Protein AF-A0A9E0L6M6-F1 (afdb_monomer_lite)

Secondary structure (DSSP, 8-state):
--HHHHHHHHHHHHTT---PPPPTT--------------------TT---HHHHHHSHHHHHHHHHHHHHHHTTSHHHHHHHHHHHHHHHHHH-TT-SSHHHHHHSTTSSHHHHHTTS-GGGSPPPPHHHHHHHHHHHHHHHTT-S--TTSS-SEEE-HHHHHHHHHTTSS-TTTGGGGG-SSEEE-

Structure (mmCIF, N/CA/C/O backbone):
data_AF-A0A9E0L6M6-F1
#
_entry.id   AF-A0A9E0L6M6-F1
#
loop_
_atom_site.group_PDB
_atom_site.id
_atom_site.type_symbol
_atom_site.label_atom_id
_atom_site.label_alt_id
_atom_site.label_comp_id
_atom_site.label_asym_id
_atom_site.label_entity_id
_atom_site.label_seq_id
_atom_site.pdbx_PDB_ins_code
_atom_site.Cartn_x
_atom_site.Cartn_y
_atom_site.Cartn_z
_atom_site.occupancy
_atom_site.B_iso_or_equiv
_atom_site.auth_seq_id
_atom_site.auth_comp_id
_atom_site.auth_asym_id
_atom_site.auth_atom_id
_atom_site.pdbx_PDB_model_num
ATOM 1 N N . MET A 1 1 ? -57.815 7.425 30.684 1.00 59.53 1 MET A N 1
ATOM 2 C CA . MET A 1 1 ? -56.649 7.026 29.868 1.00 59.53 1 MET A CA 1
ATOM 3 C C . MET A 1 1 ? -57.079 5.839 29.032 1.00 59.53 1 MET A C 1
ATOM 5 O O . MET A 1 1 ? -57.636 4.913 29.605 1.00 59.53 1 MET A O 1
ATOM 9 N N . ASP A 1 2 ? -56.913 5.905 27.713 1.00 68.62 2 ASP A N 1
ATOM 10 C CA . ASP A 1 2 ? -57.267 4.803 26.810 1.00 68.62 2 ASP A CA 1
ATOM 11 C C . ASP A 1 2 ? -56.280 3.631 26.998 1.00 68.62 2 ASP A C 1
ATOM 13 O O . ASP A 1 2 ? -55.090 3.852 27.245 1.00 68.62 2 ASP A O 1
ATOM 17 N N . ALA A 1 3 ? -56.761 2.390 26.908 1.00 61.25 3 ALA A N 1
ATOM 18 C CA . ALA A 1 3 ? -55.982 1.174 27.148 1.00 61.25 3 ALA A CA 1
ATOM 19 C C . ALA A 1 3 ? -54.761 1.073 26.215 1.00 61.25 3 ALA A C 1
ATOM 21 O O . ALA A 1 3 ? -53.697 0.602 26.624 1.00 61.25 3 ALA A O 1
ATOM 22 N N . ALA A 1 4 ? -54.882 1.599 24.992 1.00 66.81 4 ALA A N 1
ATOM 23 C CA . ALA A 1 4 ? -53.782 1.667 24.032 1.00 66.81 4 ALA A CA 1
ATOM 24 C C . ALA A 1 4 ? -52.649 2.611 24.487 1.00 66.81 4 ALA A C 1
ATOM 26 O O . ALA A 1 4 ? -51.470 2.298 24.310 1.00 66.81 4 ALA A O 1
ATOM 27 N N . ALA A 1 5 ? -52.985 3.734 25.131 1.00 68.56 5 ALA A N 1
ATOM 28 C CA . ALA A 1 5 ? -51.998 4.684 25.646 1.00 68.56 5 ALA A CA 1
ATOM 29 C C . ALA A 1 5 ? -51.230 4.114 26.853 1.00 68.56 5 ALA A C 1
ATOM 31 O O . ALA A 1 5 ? -50.026 4.334 26.989 1.00 68.56 5 ALA A O 1
ATOM 32 N N . LEU A 1 6 ? -51.909 3.327 27.694 1.00 67.94 6 LEU A N 1
ATOM 33 C CA . LEU A 1 6 ? -51.297 2.639 28.834 1.00 67.94 6 LEU A CA 1
ATOM 34 C C . LEU A 1 6 ? -50.305 1.551 28.380 1.00 67.94 6 LEU A C 1
ATOM 36 O O . LEU A 1 6 ? -49.201 1.451 28.916 1.00 67.94 6 LEU A O 1
ATOM 40 N N . ALA A 1 7 ? -50.672 0.771 27.355 1.00 68.25 7 ALA A N 1
ATOM 41 C CA . ALA A 1 7 ? -49.825 -0.287 26.802 1.00 68.25 7 ALA A CA 1
ATOM 42 C C . ALA A 1 7 ? -48.531 0.263 26.173 1.00 68.25 7 ALA A C 1
ATOM 44 O O . ALA A 1 7 ? -47.453 -0.300 26.379 1.00 68.25 7 ALA A O 1
ATOM 45 N N . GLY A 1 8 ? -48.621 1.394 25.461 1.00 70.38 8 GLY A N 1
ATOM 46 C CA . GLY A 1 8 ? -47.455 2.071 24.885 1.00 70.38 8 GLY A CA 1
ATOM 47 C C . GLY A 1 8 ? -46.462 2.560 25.945 1.00 70.38 8 GLY A C 1
ATOM 48 O O . GLY A 1 8 ? -45.254 2.372 25.794 1.00 70.38 8 GLY A O 1
ATOM 49 N N . LEU A 1 9 ? -46.963 3.117 27.053 1.00 70.38 9 LEU A N 1
ATOM 50 C CA . LEU A 1 9 ? -46.122 3.611 28.146 1.00 70.38 9 LEU A CA 1
ATOM 51 C C . LEU A 1 9 ? -45.411 2.465 28.890 1.00 70.38 9 LEU A C 1
ATOM 53 O O . LEU A 1 9 ? -44.208 2.553 29.141 1.00 70.38 9 LEU A O 1
ATOM 57 N N . CYS A 1 10 ? -46.112 1.357 29.170 1.00 70.25 10 CYS A N 1
ATOM 58 C CA . CYS A 1 10 ? -45.498 0.176 29.792 1.00 70.25 10 CYS A CA 1
ATOM 59 C C . CYS A 1 10 ? -44.387 -0.434 28.906 1.00 70.25 10 CYS A C 1
ATOM 61 O O . CYS A 1 10 ? -43.357 -0.865 29.424 1.00 70.25 10 CYS A O 1
ATOM 63 N N . ALA A 1 11 ? -44.548 -0.437 27.576 1.00 70.31 11 ALA A N 1
ATOM 64 C CA . ALA A 1 11 ? -43.542 -0.973 26.651 1.00 70.31 11 ALA A CA 1
ATOM 65 C C . ALA A 1 11 ? -42.265 -0.111 26.560 1.00 70.31 11 ALA A C 1
ATOM 67 O O . ALA A 1 11 ? -41.166 -0.652 26.427 1.00 70.31 11 ALA A O 1
ATOM 68 N N . LEU A 1 12 ? -42.393 1.218 26.652 1.00 69.19 12 LEU A N 1
ATOM 69 C CA . LEU A 1 12 ? -41.257 2.153 26.650 1.00 69.19 12 LEU A CA 1
ATOM 70 C C . LEU A 1 12 ? -40.415 2.041 27.929 1.00 69.19 12 LEU A C 1
ATOM 72 O O . LEU A 1 12 ? -39.184 2.005 27.858 1.00 69.19 12 LEU A O 1
ATOM 76 N N . LEU A 1 13 ? -41.077 1.907 29.081 1.00 66.56 13 LEU A N 1
ATOM 77 C CA . LEU A 1 13 ? -40.421 1.686 30.371 1.00 66.56 13 LEU A CA 1
ATOM 78 C C . LEU A 1 13 ? -39.705 0.330 30.427 1.00 66.56 13 LEU A C 1
ATOM 80 O O . LEU A 1 13 ? -38.557 0.270 30.859 1.00 66.56 13 LEU A O 1
ATOM 84 N N . ALA A 1 14 ? -40.323 -0.740 29.910 1.00 63.81 14 ALA A N 1
ATOM 85 C CA . ALA A 1 14 ? -39.702 -2.069 29.845 1.00 63.81 14 ALA A CA 1
ATOM 86 C C . ALA A 1 14 ? -38.424 -2.107 28.984 1.00 63.81 14 ALA A C 1
ATOM 88 O O . ALA A 1 14 ? -37.568 -2.967 29.180 1.00 63.81 14 ALA A O 1
ATOM 89 N N . ARG A 1 15 ? -38.279 -1.172 28.038 1.00 68.19 15 ARG A N 1
ATOM 90 C CA . ARG A 1 15 ? -37.090 -1.034 27.182 1.00 68.19 15 ARG A CA 1
ATOM 91 C C . ARG A 1 15 ? -36.060 -0.034 27.718 1.00 68.19 15 ARG A C 1
ATOM 93 O O . ARG A 1 15 ? -35.060 0.203 27.047 1.00 68.19 15 ARG A O 1
ATOM 100 N N . GLY A 1 16 ? -36.292 0.569 28.889 1.00 64.44 16 GLY A N 1
ATOM 101 C CA . GLY A 1 16 ? -35.397 1.579 29.469 1.00 64.44 16 GLY A CA 1
ATOM 102 C C . GLY A 1 16 ? -35.316 2.876 28.655 1.00 64.44 16 GLY A C 1
ATOM 103 O O . GLY A 1 16 ? -34.359 3.631 28.794 1.00 64.44 16 GLY A O 1
ATOM 104 N N . MET A 1 17 ? -36.301 3.137 27.787 1.00 60.69 17 MET A N 1
ATOM 105 C CA . MET A 1 17 ? -36.287 4.253 26.829 1.00 60.69 17 MET A CA 1
ATOM 106 C C . MET A 1 17 ? -36.898 5.546 27.400 1.00 60.69 17 MET A C 1
ATOM 108 O O . MET A 1 17 ? -37.036 6.530 26.676 1.00 60.69 17 MET A O 1
ATOM 112 N N . SER A 1 18 ? -37.270 5.572 28.686 1.00 61.66 18 SER A N 1
ATOM 113 C CA . SER A 1 18 ? -37.835 6.753 29.351 1.00 61.66 18 SER A CA 1
ATOM 114 C C . SER A 1 18 ? -37.496 6.800 30.843 1.00 61.66 18 SER A C 1
ATOM 116 O O . SER A 1 18 ? -37.626 5.791 31.530 1.00 61.66 18 SER A O 1
ATOM 118 N N . ALA A 1 19 ? -37.149 7.985 31.354 1.00 57.97 19 ALA A N 1
ATOM 119 C CA . ALA A 1 19 ? -36.816 8.235 32.764 1.00 57.97 19 ALA A CA 1
ATOM 120 C C . ALA A 1 19 ? -37.972 8.858 33.581 1.00 57.97 19 ALA A C 1
ATOM 122 O O . ALA A 1 19 ? -37.750 9.383 34.670 1.00 57.97 19 ALA A O 1
ATOM 123 N N . GLN A 1 20 ? -39.201 8.861 33.054 1.00 59.53 20 GLN A N 1
ATOM 124 C CA . GLN A 1 20 ? -40.340 9.471 33.744 1.00 59.53 20 GLN A CA 1
ATOM 125 C C . GLN A 1 20 ? -40.987 8.493 34.742 1.00 59.53 20 GLN A C 1
ATOM 127 O O . GLN A 1 20 ? -41.173 7.322 34.406 1.00 59.53 20 GLN A O 1
ATOM 132 N N . PRO A 1 21 ? -41.356 8.957 35.951 1.00 62.00 21 PRO A N 1
ATOM 133 C CA . PRO A 1 21 ? -42.057 8.137 36.931 1.00 62.00 21 PRO A CA 1
ATOM 134 C C . PRO A 1 21 ? -43.466 7.772 36.445 1.00 62.00 21 PRO A C 1
ATOM 136 O O . PRO A 1 21 ? -44.155 8.5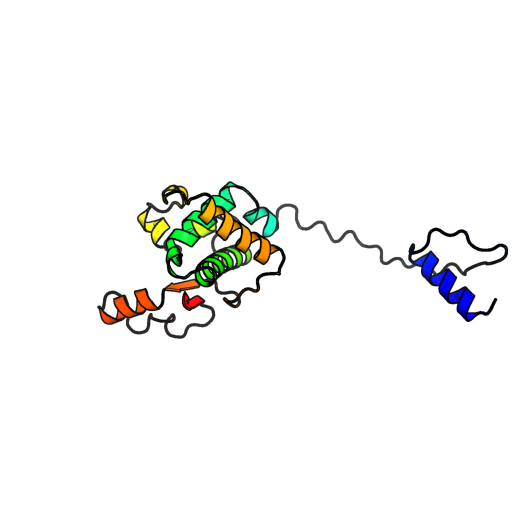76 35.815 1.00 62.00 21 PRO A O 1
ATOM 139 N N . LEU A 1 22 ? -43.893 6.545 36.751 1.00 63.31 22 LEU A N 1
ATOM 140 C CA . LEU A 1 22 ? -45.229 6.049 36.424 1.00 63.31 22 LEU A CA 1
ATOM 141 C C . LEU A 1 22 ? -46.321 6.874 37.139 1.00 63.31 22 LEU A C 1
ATOM 143 O O . LEU A 1 22 ? -46.150 7.211 38.314 1.00 63.31 22 LEU A O 1
ATOM 147 N N . PRO A 1 23 ? -47.459 7.172 36.4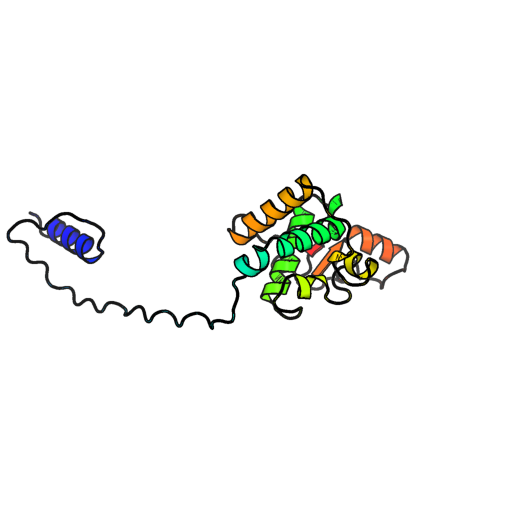79 1.00 70.50 23 PRO A N 1
ATOM 148 C CA . PRO A 1 23 ? -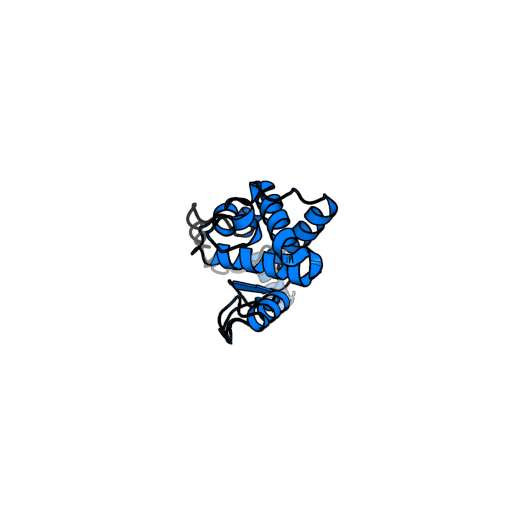48.601 7.805 37.134 1.00 70.50 23 PRO A CA 1
ATOM 149 C C . PRO A 1 23 ? -49.157 6.939 38.277 1.00 70.50 23 PRO A C 1
ATOM 151 O O . PRO A 1 23 ? -49.097 5.709 38.235 1.00 70.50 23 PRO A O 1
ATOM 154 N N . ALA A 1 24 ? -49.742 7.579 39.292 1.00 67.25 24 ALA A N 1
ATOM 155 C CA . ALA A 1 24 ? -50.333 6.883 40.433 1.00 67.25 24 ALA A CA 1
ATOM 156 C C . ALA A 1 24 ? -51.462 5.926 39.995 1.00 67.25 24 ALA A C 1
ATOM 158 O O . ALA A 1 24 ? -52.351 6.308 39.236 1.00 67.25 24 ALA A O 1
ATOM 159 N N . GLY A 1 25 ? -51.428 4.684 40.490 1.00 64.00 25 GLY A N 1
ATOM 160 C CA . GLY A 1 25 ? -52.452 3.663 40.228 1.00 64.00 25 GLY A CA 1
ATOM 161 C C . GLY A 1 25 ? -52.234 2.806 38.975 1.00 64.00 25 GLY A C 1
ATOM 162 O O . GLY A 1 25 ? -53.075 1.962 38.673 1.00 64.00 25 GLY A O 1
ATOM 163 N N . VAL A 1 26 ? -51.120 2.979 38.253 1.00 66.94 26 VAL A N 1
ATOM 164 C CA . VAL A 1 26 ? -50.800 2.175 37.063 1.00 66.94 26 VAL A CA 1
ATOM 165 C C . VAL A 1 26 ? -49.931 0.979 37.459 1.00 66.94 26 VAL A C 1
ATOM 167 O O . VAL A 1 26 ? -48.767 1.142 37.815 1.00 66.94 26 VAL A O 1
ATOM 170 N N . ASN A 1 27 ? -50.492 -0.231 37.389 1.00 69.69 27 ASN A N 1
ATOM 171 C CA . ASN A 1 27 ? -49.763 -1.477 37.626 1.00 69.69 27 ASN A CA 1
ATOM 172 C C . ASN A 1 27 ? -49.509 -2.173 36.280 1.00 69.69 27 ASN A C 1
ATOM 174 O O . ASN A 1 27 ? -50.405 -2.815 35.732 1.00 69.69 27 ASN A O 1
ATOM 178 N N . CYS A 1 28 ? -48.313 -2.008 35.709 1.00 66.88 28 CYS A N 1
ATOM 179 C CA . CYS A 1 28 ? -47.932 -2.759 34.512 1.00 66.88 28 CYS A CA 1
ATOM 180 C C . CYS A 1 28 ? -47.684 -4.224 34.921 1.00 66.88 28 CYS A C 1
ATOM 182 O O . CYS A 1 28 ? -46.951 -4.454 35.887 1.00 66.88 28 CYS A O 1
ATOM 184 N N . PRO A 1 29 ? -48.248 -5.226 34.220 1.00 66.50 29 PRO A N 1
ATOM 185 C CA . PRO A 1 29 ? -47.893 -6.614 34.476 1.00 66.50 29 PRO A CA 1
ATOM 186 C C . PRO A 1 29 ? -46.389 -6.766 34.260 1.00 66.50 29 PRO A C 1
ATOM 188 O O . PRO A 1 29 ? -45.852 -6.247 33.278 1.00 66.50 29 PRO A O 1
ATOM 191 N N . ALA A 1 30 ? -45.708 -7.456 35.177 1.00 56.19 30 ALA A N 1
ATOM 192 C CA . ALA A 1 30 ? -44.329 -7.855 34.962 1.00 56.19 30 ALA A CA 1
ATOM 193 C C . ALA A 1 30 ? -44.327 -8.735 33.710 1.00 56.19 30 ALA A C 1
ATOM 195 O O . ALA A 1 30 ? -44.683 -9.912 33.770 1.00 56.19 30 ALA A O 1
ATOM 196 N N . ALA A 1 31 ? -43.999 -8.150 32.555 1.00 49.66 31 ALA A N 1
ATOM 197 C CA . ALA A 1 31 ? -43.614 -8.936 31.405 1.00 49.66 31 ALA A CA 1
ATOM 198 C C . ALA A 1 31 ? -42.517 -9.842 31.943 1.00 49.66 31 ALA A C 1
ATOM 200 O O . ALA A 1 31 ? -41.524 -9.340 32.476 1.00 49.66 31 ALA A O 1
ATOM 201 N N . MET A 1 32 ? -42.754 -11.155 31.914 1.00 41.88 32 MET A N 1
ATOM 202 C CA . MET A 1 32 ? -41.717 -12.131 32.180 1.00 41.88 32 MET A CA 1
ATOM 203 C C . MET A 1 32 ? -40.640 -11.848 31.148 1.00 41.88 32 MET A C 1
ATOM 205 O O . MET A 1 32 ? -40.684 -12.311 30.012 1.00 41.88 32 MET A O 1
ATOM 209 N N . ALA A 1 33 ? -39.701 -11.001 31.544 1.00 45.47 33 ALA A N 1
ATOM 210 C CA . ALA A 1 33 ? -38.431 -10.862 30.914 1.00 45.47 33 ALA A CA 1
ATOM 211 C C . ALA A 1 33 ? -37.745 -12.199 31.188 1.00 45.47 33 ALA A C 1
ATOM 213 O O . ALA A 1 33 ? -36.907 -12.329 32.075 1.00 45.47 33 ALA A O 1
ATOM 214 N N . THR A 1 34 ? -38.043 -13.201 30.361 1.00 41.47 34 THR A N 1
ATOM 215 C CA . THR A 1 34 ? -36.937 -13.893 29.715 1.00 41.47 34 THR A CA 1
ATOM 216 C C . THR A 1 34 ? -36.178 -12.814 28.965 1.00 41.47 34 THR A C 1
ATOM 218 O O . THR A 1 34 ? -36.347 -12.610 27.763 1.00 41.47 34 THR A O 1
ATOM 221 N N . SER A 1 35 ? -35.371 -12.064 29.718 1.00 50.25 35 SER A N 1
ATOM 222 C CA . SER A 1 35 ? -34.168 -11.477 29.188 1.00 50.25 35 SER A CA 1
ATOM 223 C C . SER A 1 35 ? -33.554 -12.603 28.368 1.00 50.25 35 SER A C 1
ATOM 225 O O . SER A 1 35 ? -33.366 -13.694 28.922 1.00 50.25 35 SER A O 1
ATOM 227 N N . PRO A 1 36 ? -33.241 -12.419 27.077 1.00 46.19 36 PRO A N 1
ATOM 228 C CA . PRO A 1 36 ? -32.112 -13.168 26.588 1.00 46.19 36 PRO A CA 1
ATOM 229 C C . PRO A 1 36 ? -31.024 -12.809 27.592 1.00 46.19 36 PRO A C 1
ATOM 231 O O . PRO A 1 36 ? -30.638 -11.644 27.718 1.00 46.19 36 PRO A O 1
ATOM 234 N N . SER A 1 37 ? -30.617 -13.779 28.414 1.00 50.56 37 SER A N 1
ATOM 235 C CA . SER A 1 37 ? -29.285 -13.725 28.964 1.00 50.56 37 SER A CA 1
ATOM 236 C C . SER A 1 37 ? -28.454 -13.471 27.727 1.00 50.56 37 SER A C 1
ATOM 238 O O . SER A 1 37 ? -28.357 -14.332 26.847 1.00 50.56 37 SER A O 1
ATOM 240 N N . ILE A 1 38 ? -27.958 -12.246 27.599 1.00 50.28 38 ILE A N 1
ATOM 241 C CA . ILE A 1 38 ? -26.797 -11.993 26.789 1.00 50.28 38 ILE A CA 1
ATOM 242 C C . ILE A 1 38 ? -25.785 -12.852 27.534 1.00 50.28 38 ILE A C 1
ATOM 244 O O . ILE A 1 38 ? -25.174 -12.409 28.503 1.00 50.28 38 ILE A O 1
ATOM 248 N N . SER A 1 39 ? -25.718 -14.147 27.187 1.00 49.62 39 SER A N 1
ATOM 249 C CA . SER A 1 39 ? -24.491 -14.896 27.319 1.00 49.62 39 SER A CA 1
ATOM 250 C C . SER A 1 39 ? -23.511 -13.910 26.756 1.00 49.62 39 SER A C 1
ATOM 252 O O . SER A 1 39 ? -23.645 -13.549 25.583 1.00 49.62 39 SER A O 1
ATOM 254 N N . ALA A 1 40 ? -22.678 -13.348 27.637 1.00 49.28 40 ALA A N 1
ATOM 255 C CA . ALA A 1 40 ? -21.523 -12.591 27.232 1.00 49.28 40 ALA A CA 1
ATOM 256 C C . ALA A 1 40 ? -20.983 -13.405 26.073 1.00 49.28 40 ALA A C 1
ATOM 258 O O . ALA A 1 40 ? -20.627 -14.571 26.280 1.00 49.28 40 ALA A O 1
ATOM 259 N N . ALA A 1 41 ? -21.149 -12.876 24.851 1.00 49.00 41 ALA A N 1
ATOM 260 C CA . ALA A 1 41 ? -20.677 -13.550 23.665 1.00 49.00 41 ALA A CA 1
ATOM 261 C C . ALA A 1 41 ? -19.260 -13.911 24.050 1.00 49.00 41 ALA A C 1
ATOM 263 O O . ALA A 1 41 ? -18.544 -13.010 24.506 1.00 49.00 41 ALA A O 1
ATOM 264 N N . ALA A 1 42 ? -18.973 -15.220 24.073 1.00 48.78 42 ALA A N 1
ATOM 265 C CA . ALA A 1 42 ? -17.718 -15.743 24.574 1.00 48.78 42 ALA A CA 1
ATOM 266 C C . ALA A 1 42 ? -16.653 -14.774 24.092 1.00 48.78 42 ALA A C 1
ATOM 268 O O . ALA A 1 42 ? -16.613 -14.508 22.884 1.00 48.78 42 ALA A O 1
ATOM 269 N N . ALA A 1 43 ? -15.956 -14.126 25.039 1.00 48.56 43 ALA A N 1
ATOM 270 C CA . ALA A 1 43 ? -14.973 -13.112 24.700 1.00 48.56 43 ALA A CA 1
ATOM 271 C C . ALA A 1 43 ? -14.188 -13.672 23.511 1.00 48.56 43 ALA A C 1
ATOM 273 O O . ALA A 1 43 ? -13.802 -14.850 23.585 1.00 48.56 43 ALA A O 1
ATOM 274 N N . PRO A 1 44 ? -14.066 -12.929 22.389 1.00 48.84 44 PRO A N 1
ATOM 275 C CA . PRO A 1 44 ? -13.340 -13.446 21.241 1.00 48.84 44 PRO A CA 1
ATOM 276 C C . PRO A 1 44 ? -12.018 -13.971 21.791 1.00 48.84 44 PRO A C 1
ATOM 278 O O . PRO A 1 44 ? -11.467 -13.314 22.683 1.00 48.84 44 PRO A O 1
ATOM 281 N N . PRO A 1 45 ? -11.563 -15.167 21.372 1.00 42.81 45 PRO A N 1
ATOM 282 C CA . PRO A 1 45 ? -10.368 -15.768 21.942 1.00 42.81 45 PRO A CA 1
ATOM 283 C C . PRO A 1 45 ? -9.310 -14.678 22.049 1.00 42.81 45 PRO A C 1
ATOM 285 O O . PRO A 1 45 ? -9.061 -13.980 21.059 1.00 42.81 45 PRO A O 1
ATOM 288 N N . SER A 1 46 ? -8.758 -14.487 23.249 1.00 47.41 46 SER A N 1
ATOM 289 C CA . SER A 1 46 ? -7.867 -13.378 23.623 1.00 47.41 46 SER A CA 1
ATOM 290 C C . SER A 1 46 ? -6.539 -13.336 22.838 1.00 47.41 46 SER A C 1
ATOM 292 O O . SER A 1 46 ? -5.562 -12.764 23.302 1.00 47.41 46 SER A O 1
ATOM 294 N N . GLY A 1 47 ? -6.488 -13.936 21.645 1.00 53.12 47 GLY A N 1
ATOM 295 C CA . GLY A 1 47 ? -5.407 -13.877 20.669 1.00 53.12 47 GLY A CA 1
ATOM 296 C C . GLY A 1 47 ? -5.816 -13.421 19.257 1.00 53.12 47 GLY A C 1
ATOM 297 O O . GLY A 1 47 ? -4.970 -13.455 18.369 1.00 53.12 47 GLY A O 1
ATOM 298 N N . SER A 1 48 ? -7.061 -12.987 19.003 1.00 60.00 48 SER A N 1
ATOM 299 C CA . SER A 1 48 ? -7.482 -12.448 17.692 1.00 60.00 48 SER A CA 1
ATOM 300 C C . SER A 1 48 ? -7.507 -10.911 17.691 1.00 60.00 48 SER A C 1
ATOM 302 O O . SER A 1 48 ? -8.547 -10.290 17.919 1.00 60.00 48 SER A O 1
ATOM 304 N N . THR A 1 49 ? -6.370 -10.274 17.403 1.00 79.69 49 THR A N 1
ATOM 305 C CA . THR A 1 49 ? -6.292 -8.816 17.197 1.00 79.69 49 THR A CA 1
ATOM 306 C C . THR A 1 49 ? -7.162 -8.393 16.007 1.00 79.69 49 THR A C 1
ATOM 308 O O . THR A 1 49 ? -6.984 -8.891 14.891 1.00 79.69 49 THR A O 1
ATOM 311 N N . SER A 1 50 ? -8.089 -7.451 16.219 1.00 90.25 50 SER A N 1
ATOM 312 C CA . SER A 1 50 ? -8.962 -6.943 15.151 1.00 90.25 50 SER A CA 1
ATOM 313 C C . SER A 1 50 ? -8.146 -6.376 13.981 1.00 90.25 50 SER A C 1
ATOM 315 O O . SER A 1 50 ? -7.026 -5.895 14.161 1.00 90.25 50 SER A O 1
ATOM 317 N N . LEU A 1 51 ? -8.690 -6.413 12.758 1.00 90.94 51 LEU A N 1
ATOM 318 C CA . LEU A 1 51 ? -8.018 -5.833 11.586 1.00 90.94 51 LEU A CA 1
ATOM 319 C C . LEU A 1 51 ? -7.664 -4.355 11.818 1.00 90.94 51 LEU A C 1
ATOM 321 O O . LEU A 1 51 ? -6.544 -3.941 11.538 1.00 90.94 51 LEU A O 1
ATOM 325 N N . ALA A 1 52 ? -8.582 -3.593 12.420 1.00 93.00 52 ALA A N 1
ATOM 326 C CA . ALA A 1 52 ? -8.349 -2.203 12.795 1.00 93.00 52 ALA A CA 1
ATOM 327 C C . ALA A 1 52 ? -7.144 -2.045 13.736 1.00 93.00 52 ALA A C 1
ATOM 329 O O . ALA A 1 52 ? -6.298 -1.185 13.510 1.00 93.00 52 ALA A O 1
ATOM 330 N N . ALA A 1 53 ? -7.016 -2.905 14.750 1.00 93.31 53 ALA A N 1
ATOM 331 C CA . ALA A 1 53 ? -5.879 -2.868 15.666 1.00 93.31 53 ALA A CA 1
ATOM 332 C C . ALA A 1 53 ? -4.557 -3.248 14.972 1.00 93.31 53 ALA A C 1
ATOM 334 O O . ALA A 1 53 ? -3.534 -2.616 15.224 1.00 93.31 53 ALA A O 1
ATOM 335 N N . ARG A 1 54 ? -4.576 -4.207 14.035 1.00 95.00 54 ARG A N 1
ATOM 336 C CA . ARG A 1 54 ? -3.393 -4.589 13.236 1.00 95.00 54 ARG A CA 1
ATOM 337 C C . ARG A 1 54 ? -2.900 -3.481 12.301 1.00 95.00 54 ARG A C 1
ATOM 339 O O . ARG A 1 54 ? -1.712 -3.428 12.003 1.00 95.00 54 ARG A O 1
ATOM 346 N N . LEU A 1 55 ? -3.801 -2.612 11.845 1.00 95.38 55 LEU A N 1
ATOM 347 C CA . LEU A 1 55 ? -3.507 -1.500 10.933 1.00 95.38 55 LEU A CA 1
ATOM 348 C C . LEU A 1 55 ? -3.308 -0.160 11.656 1.00 95.38 55 LEU A C 1
ATOM 350 O O . LEU A 1 55 ? -2.792 0.788 11.071 1.00 95.38 55 LEU A O 1
ATOM 354 N N . GLY A 1 56 ? -3.756 -0.053 12.909 1.00 91.62 56 GLY A N 1
ATOM 355 C CA . GLY A 1 56 ? -3.833 1.214 13.632 1.00 91.62 56 GLY A CA 1
ATOM 356 C C . GLY A 1 56 ? -2.484 1.757 14.098 1.00 91.62 56 GLY A C 1
ATOM 357 O O . GLY A 1 56 ? -2.339 2.975 14.210 1.00 91.62 56 GLY A O 1
ATOM 358 N N . GLY A 1 57 ? -1.509 0.876 14.344 1.00 94.44 57 GLY A N 1
ATOM 359 C CA . GLY A 1 57 ? -0.199 1.241 14.884 1.00 94.44 57 GLY A CA 1
ATOM 360 C C . GLY A 1 57 ? 0.643 2.106 13.931 1.00 94.44 57 GLY A C 1
ATOM 361 O O . GLY A 1 57 ? 0.558 1.941 12.712 1.00 94.44 57 GLY A O 1
ATOM 362 N N . PRO A 1 58 ? 1.494 3.008 14.459 1.00 95.44 58 PRO A N 1
ATOM 363 C CA . PRO A 1 58 ? 2.299 3.917 13.639 1.00 95.44 58 PRO A CA 1
ATOM 364 C C . PRO A 1 58 ? 3.256 3.178 12.694 1.00 95.44 58 PRO A C 1
ATOM 366 O O . PRO A 1 58 ? 3.407 3.578 11.544 1.00 95.44 58 PRO A O 1
ATOM 369 N N . GLU A 1 59 ? 3.844 2.067 13.141 1.00 96.75 59 GLU A N 1
ATOM 370 C CA . GLU A 1 59 ? 4.728 1.239 12.316 1.00 96.75 59 GLU A CA 1
ATOM 371 C C . GLU A 1 59 ? 3.978 0.549 11.170 1.00 96.75 59 GLU A C 1
ATOM 373 O O . GLU A 1 59 ? 4.429 0.581 10.030 1.00 96.75 59 GLU A O 1
ATOM 378 N N . ALA A 1 60 ? 2.794 -0.010 11.444 1.00 97.75 60 ALA A N 1
ATOM 379 C CA . ALA A 1 60 ? 1.939 -0.596 10.415 1.00 97.75 60 ALA A CA 1
ATOM 380 C C . ALA A 1 60 ? 1.568 0.439 9.344 1.00 97.75 60 ALA A C 1
ATOM 382 O O . ALA A 1 60 ? 1.630 0.150 8.149 1.00 97.75 60 ALA A O 1
ATOM 383 N N . ARG A 1 61 ? 1.231 1.662 9.768 1.00 97.94 61 ARG A N 1
ATOM 384 C CA . ARG A 1 61 ? 0.898 2.769 8.865 1.00 97.94 61 ARG A CA 1
ATOM 385 C C . ARG A 1 61 ? 2.085 3.208 8.013 1.00 97.94 61 ARG A C 1
ATOM 387 O O . ARG A 1 61 ? 1.906 3.413 6.815 1.00 97.94 61 ARG A O 1
ATOM 394 N N . ASP A 1 62 ? 3.279 3.323 8.594 1.00 98.50 62 ASP A N 1
ATOM 395 C CA . ASP A 1 62 ? 4.500 3.638 7.838 1.00 98.50 62 ASP A CA 1
ATOM 396 C C . ASP A 1 62 ? 4.812 2.539 6.814 1.00 98.50 62 ASP A C 1
ATOM 398 O O . ASP A 1 62 ? 4.998 2.820 5.629 1.00 98.50 62 ASP A O 1
ATOM 402 N N . ALA A 1 63 ? 4.767 1.277 7.241 1.00 98.38 63 ALA A N 1
ATOM 403 C CA . ALA A 1 63 ? 5.043 0.135 6.381 1.00 98.38 63 ALA A CA 1
ATOM 404 C C . ALA A 1 63 ? 4.082 0.064 5.182 1.00 98.38 63 ALA A C 1
ATOM 406 O O . ALA A 1 63 ? 4.523 -0.056 4.035 1.00 98.38 63 ALA A O 1
ATOM 407 N N . ILE A 1 64 ? 2.773 0.207 5.426 1.00 98.50 64 ILE A N 1
ATOM 408 C CA . ILE A 1 64 ? 1.756 0.217 4.363 1.00 98.50 64 ILE A CA 1
ATOM 409 C C . ILE A 1 64 ? 1.960 1.414 3.435 1.00 98.50 64 ILE A C 1
ATOM 411 O O . ILE A 1 64 ? 1.866 1.250 2.222 1.00 98.50 64 ILE A O 1
ATOM 415 N N . ALA A 1 65 ? 2.269 2.600 3.966 1.00 98.56 65 ALA A N 1
ATOM 416 C CA . ALA A 1 65 ? 2.476 3.784 3.140 1.00 98.56 65 ALA A CA 1
ATOM 417 C C . ALA A 1 65 ? 3.685 3.635 2.208 1.00 98.56 65 ALA A C 1
ATOM 419 O O . ALA A 1 65 ? 3.561 3.902 1.011 1.00 98.56 65 ALA A O 1
ATOM 420 N N . ARG A 1 66 ? 4.824 3.151 2.716 1.00 98.56 66 ARG A N 1
ATOM 421 C CA . ARG A 1 66 ? 6.021 2.919 1.891 1.00 98.56 66 ARG A CA 1
ATOM 422 C C . ARG A 1 66 ? 5.763 1.905 0.786 1.00 98.56 66 ARG A C 1
ATOM 424 O O . ARG A 1 66 ? 6.108 2.166 -0.364 1.00 98.56 66 ARG A O 1
ATOM 431 N N . VAL A 1 67 ? 5.121 0.783 1.110 1.00 98.00 67 VAL A N 1
ATOM 432 C CA . VAL A 1 67 ? 4.817 -0.252 0.113 1.00 98.00 67 VAL A CA 1
ATOM 433 C C . VAL A 1 67 ? 3.778 0.234 -0.898 1.00 98.00 67 VAL A C 1
ATOM 435 O O . VAL A 1 67 ? 4.000 0.092 -2.095 1.00 98.00 67 VAL A O 1
ATOM 438 N N . ALA A 1 68 ? 2.687 0.867 -0.459 1.00 96.75 68 ALA A N 1
ATOM 439 C CA . ALA A 1 68 ? 1.648 1.364 -1.362 1.00 96.75 68 ALA A CA 1
ATOM 440 C C . ALA A 1 68 ? 2.199 2.381 -2.372 1.00 96.75 68 ALA A C 1
ATOM 442 O O . ALA A 1 68 ? 1.899 2.286 -3.561 1.00 96.75 68 ALA A O 1
ATOM 443 N N . PHE A 1 69 ? 3.052 3.314 -1.934 1.00 96.69 69 PHE A N 1
ATOM 444 C CA . PHE A 1 69 ? 3.696 4.251 -2.856 1.00 96.69 69 PHE A CA 1
ATOM 445 C C . PHE A 1 69 ? 4.713 3.571 -3.769 1.00 96.69 69 PHE A C 1
ATOM 447 O O . PHE A 1 69 ? 4.741 3.876 -4.959 1.00 96.69 69 PHE A O 1
ATOM 454 N N . ALA A 1 70 ? 5.512 2.635 -3.259 1.00 94.50 70 ALA A N 1
ATOM 455 C CA . ALA A 1 70 ? 6.461 1.911 -4.097 1.00 94.50 70 ALA A CA 1
ATOM 456 C C . ALA A 1 70 ? 5.764 1.086 -5.200 1.00 94.50 70 ALA A C 1
ATOM 458 O O . ALA A 1 70 ? 6.300 0.970 -6.299 1.00 94.50 70 ALA A O 1
ATOM 459 N N . GLU A 1 71 ? 4.568 0.555 -4.930 1.00 92.25 71 GLU A N 1
ATOM 460 C CA . GLU A 1 71 ? 3.786 -0.244 -5.884 1.00 92.25 71 GLU A CA 1
ATOM 461 C C . GLU A 1 71 ? 2.939 0.609 -6.845 1.00 92.25 71 GLU A C 1
ATOM 463 O O . GLU A 1 71 ? 2.807 0.282 -8.026 1.00 92.25 71 GLU A O 1
ATOM 468 N N . ALA A 1 72 ? 2.347 1.704 -6.356 1.00 92.12 72 ALA A N 1
ATOM 469 C CA . ALA A 1 72 ? 1.245 2.369 -7.053 1.00 92.12 72 ALA A CA 1
ATOM 470 C C . ALA A 1 72 ? 1.315 3.908 -7.080 1.00 92.12 72 ALA A C 1
ATOM 472 O O . ALA A 1 72 ? 0.310 4.545 -7.396 1.00 92.12 72 ALA A O 1
ATOM 473 N N . ALA A 1 73 ? 2.475 4.533 -6.824 1.00 89.12 73 ALA A N 1
ATOM 474 C CA . ALA A 1 73 ? 2.614 6.002 -6.810 1.00 89.12 73 ALA A CA 1
ATOM 475 C C . ALA A 1 73 ? 2.023 6.715 -8.045 1.00 89.12 73 ALA A C 1
ATOM 477 O O . ALA A 1 73 ? 1.456 7.798 -7.915 1.00 89.12 73 ALA A O 1
ATOM 478 N N . ASN A 1 74 ? 2.126 6.106 -9.231 1.00 87.38 74 ASN A N 1
ATOM 479 C CA . ASN A 1 74 ? 1.676 6.696 -10.497 1.00 87.38 74 ASN A CA 1
ATOM 480 C C . ASN A 1 74 ? 0.255 6.276 -10.919 1.00 87.38 74 ASN A C 1
ATOM 482 O O . ASN A 1 74 ? -0.163 6.606 -12.025 1.00 87.38 74 ASN A O 1
ATOM 486 N N . GLN A 1 75 ? -0.477 5.545 -10.070 1.00 84.69 75 GLN A N 1
ATOM 487 C CA . GLN A 1 75 ? -1.828 5.042 -10.373 1.00 84.69 75 GLN A CA 1
ATOM 488 C C . GLN A 1 75 ? -2.943 5.850 -9.689 1.00 84.69 75 GLN A C 1
ATOM 490 O O . GLN A 1 75 ? -4.123 5.536 -9.827 1.00 84.69 75 GLN A O 1
ATOM 495 N N . GLY A 1 76 ? -2.584 6.904 -8.949 1.00 89.75 76 GLY A N 1
ATOM 496 C CA . GLY A 1 76 ? -3.535 7.709 -8.186 1.00 89.75 76 GLY A CA 1
ATOM 497 C C . GLY A 1 76 ? -4.132 6.964 -6.987 1.00 89.75 76 GLY A C 1
ATOM 498 O O . GLY A 1 76 ? -3.648 5.912 -6.566 1.00 89.75 76 GLY A O 1
ATOM 499 N N . ASP A 1 77 ? -5.191 7.531 -6.411 1.00 92.00 77 ASP A N 1
ATOM 500 C CA . ASP A 1 77 ? -5.750 7.044 -5.143 1.00 92.00 77 ASP A CA 1
ATOM 501 C C . ASP A 1 77 ? -6.426 5.674 -5.276 1.00 92.00 77 ASP A C 1
ATOM 503 O O . ASP A 1 77 ? -6.419 4.901 -4.321 1.00 92.00 77 ASP A O 1
ATOM 507 N N . SER A 1 78 ? -6.940 5.331 -6.463 1.00 89.44 78 SER A N 1
ATOM 508 C CA . SER A 1 78 ? -7.506 4.007 -6.748 1.00 89.44 78 SER A CA 1
ATOM 509 C C . SER A 1 78 ? -6.448 2.903 -6.702 1.00 89.44 78 SER A C 1
ATOM 511 O O . SER A 1 78 ? -6.689 1.861 -6.096 1.00 89.44 78 SER A O 1
ATOM 513 N N . GLY A 1 79 ? -5.264 3.129 -7.281 1.00 90.06 79 GLY A N 1
ATOM 514 C CA . GLY A 1 79 ? -4.164 2.163 -7.222 1.00 90.06 79 GLY A CA 1
ATOM 515 C C . GLY A 1 79 ? -3.599 2.011 -5.810 1.00 90.06 79 GLY A C 1
ATOM 516 O O . GLY A 1 79 ? -3.382 0.890 -5.351 1.00 90.06 79 GLY A O 1
ATOM 517 N N . LEU A 1 80 ? -3.446 3.121 -5.078 1.00 94.56 80 LEU A N 1
ATOM 518 C CA . LEU A 1 80 ? -3.067 3.079 -3.660 1.00 94.56 80 LEU A CA 1
ATOM 519 C C . LEU A 1 80 ? -4.096 2.294 -2.832 1.00 94.56 80 LEU A C 1
ATOM 521 O O . LEU A 1 80 ? -3.716 1.429 -2.042 1.00 94.56 80 LEU A O 1
ATOM 525 N N . ALA A 1 81 ? -5.391 2.548 -3.041 1.00 94.50 81 ALA A N 1
ATOM 526 C CA . ALA A 1 81 ? -6.465 1.828 -2.367 1.00 94.50 81 ALA A CA 1
ATOM 527 C C . ALA A 1 81 ? -6.447 0.330 -2.688 1.00 94.50 81 ALA A C 1
ATOM 529 O O . ALA A 1 81 ? -6.566 -0.481 -1.774 1.00 94.50 81 ALA A O 1
ATOM 530 N N . ALA A 1 82 ? -6.229 -0.055 -3.946 1.00 92.56 82 ALA A N 1
ATOM 531 C CA . ALA A 1 82 ? -6.150 -1.461 -4.337 1.00 92.56 82 ALA A CA 1
ATOM 532 C C . ALA A 1 82 ? -5.000 -2.211 -3.638 1.00 92.56 82 ALA A C 1
ATOM 534 O O . ALA A 1 82 ? -5.183 -3.347 -3.184 1.00 92.56 82 ALA A O 1
ATOM 535 N N . VAL A 1 83 ? -3.832 -1.575 -3.483 1.00 94.62 83 VAL A N 1
ATOM 536 C CA . VAL A 1 83 ? -2.714 -2.157 -2.719 1.00 94.62 83 VAL A CA 1
ATOM 537 C C . VAL A 1 83 ? -3.074 -2.276 -1.234 1.00 94.62 83 VAL A C 1
ATOM 539 O O . VAL A 1 83 ? -2.856 -3.334 -0.638 1.00 94.62 83 VAL A O 1
ATOM 542 N N . VAL A 1 84 ? -3.683 -1.239 -0.644 1.00 96.94 84 VAL A N 1
ATOM 543 C CA . VAL A 1 84 ? -4.151 -1.264 0.755 1.00 96.94 84 VAL A CA 1
ATOM 544 C C . VAL A 1 84 ? -5.161 -2.394 0.982 1.00 96.94 84 VAL A C 1
ATOM 546 O O . VAL A 1 84 ? -4.967 -3.194 1.899 1.00 96.94 84 VAL A O 1
ATOM 549 N N . TYR A 1 85 ? -6.180 -2.536 0.129 1.00 96.06 85 TYR A N 1
ATOM 550 C CA . TYR A 1 85 ? -7.140 -3.640 0.226 1.00 96.06 85 TYR A CA 1
ATOM 551 C C . TYR A 1 85 ? -6.479 -4.996 0.051 1.00 96.06 85 TYR A C 1
ATOM 553 O O . TYR A 1 85 ? -6.771 -5.905 0.820 1.00 96.06 85 TYR A O 1
ATOM 561 N N . THR A 1 86 ? -5.521 -5.138 -0.865 1.00 95.44 86 THR A N 1
ATOM 562 C CA . THR A 1 86 ? -4.790 -6.404 -1.005 1.00 95.44 86 THR A CA 1
ATOM 563 C C . THR A 1 86 ? -4.069 -6.780 0.293 1.00 95.44 86 THR A C 1
ATOM 565 O O . THR A 1 86 ? -4.119 -7.937 0.715 1.00 95.44 86 THR A O 1
ATOM 568 N N . ILE A 1 87 ? -3.442 -5.817 0.976 1.00 96.62 87 ILE A N 1
ATOM 569 C CA . ILE A 1 87 ? -2.811 -6.047 2.285 1.00 96.62 87 ILE A CA 1
ATOM 570 C C . ILE A 1 87 ? -3.864 -6.457 3.324 1.00 96.62 87 ILE A C 1
ATOM 572 O O . ILE A 1 87 ? -3.672 -7.447 4.032 1.00 96.62 87 ILE A O 1
ATOM 576 N N . MET A 1 88 ? -4.996 -5.752 3.390 1.00 96.50 88 MET A N 1
ATOM 577 C CA . MET A 1 88 ? -6.103 -6.077 4.300 1.00 96.50 88 MET A CA 1
ATOM 578 C C . MET A 1 88 ? -6.681 -7.473 4.039 1.00 96.50 88 MET A C 1
ATOM 580 O O . MET A 1 88 ? -6.953 -8.217 4.981 1.00 96.50 88 MET A O 1
ATOM 584 N N . ASN A 1 89 ? -6.837 -7.853 2.775 1.00 95.31 89 ASN A N 1
ATOM 585 C CA . ASN A 1 89 ? -7.352 -9.150 2.349 1.00 95.31 89 ASN A CA 1
ATOM 586 C C . ASN A 1 89 ? -6.364 -10.269 2.702 1.00 95.31 89 ASN A C 1
ATOM 588 O O . ASN A 1 89 ? -6.769 -11.304 3.226 1.00 95.31 89 ASN A O 1
ATOM 592 N N . ARG A 1 90 ? -5.05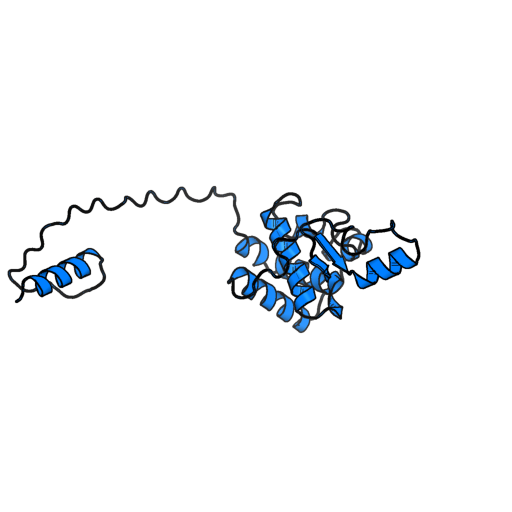5 -10.043 2.525 1.00 95.75 90 ARG A N 1
ATOM 593 C CA . ARG A 1 90 ? -3.999 -10.981 2.954 1.00 95.75 90 ARG A CA 1
ATOM 594 C C . ARG A 1 90 ? -3.928 -11.139 4.476 1.00 95.75 90 ARG A C 1
ATOM 596 O O . ARG A 1 90 ? -3.731 -12.252 4.954 1.00 95.75 90 ARG A O 1
ATOM 603 N N . LEU A 1 91 ? -4.122 -10.057 5.235 1.00 95.75 91 LEU A N 1
ATOM 604 C CA . LEU A 1 91 ? -4.188 -10.099 6.702 1.00 95.75 91 LEU A CA 1
ATOM 605 C C . LEU A 1 91 ? -5.400 -10.881 7.213 1.00 95.75 91 LEU A C 1
ATOM 607 O O . LEU A 1 91 ? -5.314 -11.542 8.248 1.00 95.75 91 LEU A O 1
ATOM 611 N N . GLN A 1 92 ? -6.543 -10.752 6.542 1.00 93.75 92 GLN A N 1
ATOM 612 C CA . GLN A 1 92 ? -7.758 -11.494 6.882 1.00 93.75 92 GLN A CA 1
ATOM 613 C C . GLN A 1 92 ? -7.634 -12.975 6.523 1.00 93.75 92 GLN A C 1
ATOM 615 O O . GLN A 1 92 ? -8.058 -13.823 7.299 1.00 93.75 92 GLN A O 1
ATOM 620 N N . ASP A 1 93 ? -7.010 -13.275 5.387 1.00 93.25 93 ASP A N 1
ATOM 621 C CA . ASP A 1 93 ? -6.743 -14.638 4.934 1.00 93.25 93 ASP A CA 1
ATOM 622 C C . ASP A 1 93 ? -5.728 -15.374 5.833 1.00 93.25 93 ASP A C 1
ATOM 624 O O . ASP A 1 93 ? -5.892 -16.554 6.132 1.00 93.25 93 ASP A O 1
ATOM 628 N N . GLY A 1 94 ? -4.690 -14.674 6.299 1.00 93.38 94 GLY A N 1
ATOM 629 C CA . GLY A 1 94 ? -3.715 -15.201 7.255 1.00 93.38 94 GLY A CA 1
ATOM 630 C C . GLY A 1 94 ? -2.626 -16.101 6.659 1.00 93.38 94 GLY A C 1
ATOM 631 O O . GLY A 1 94 ? -1.639 -16.366 7.349 1.00 93.38 94 GLY A O 1
ATOM 632 N N . ARG A 1 95 ? -2.704 -16.510 5.381 1.00 94.44 95 ARG A N 1
ATOM 633 C CA . ARG A 1 95 ? -1.653 -17.324 4.724 1.00 94.44 95 ARG A CA 1
ATOM 634 C C . ARG A 1 95 ? -0.269 -16.673 4.694 1.00 94.44 95 ARG A C 1
ATOM 636 O O . ARG A 1 95 ? 0.727 -17.377 4.570 1.00 94.44 95 ARG A O 1
ATOM 643 N N . TRP A 1 96 ? -0.203 -15.346 4.773 1.00 94.19 96 TRP A N 1
ATOM 644 C CA . TRP A 1 96 ? 1.047 -14.574 4.784 1.00 94.19 96 TRP A CA 1
ATOM 645 C C . TRP A 1 96 ? 1.463 -14.136 6.194 1.00 94.19 96 TRP A C 1
ATOM 647 O O . TRP A 1 96 ? 2.386 -13.344 6.351 1.00 94.19 96 TRP A O 1
ATOM 657 N N . GLY A 1 97 ? 0.785 -14.652 7.220 1.00 93.06 97 GLY A N 1
ATOM 658 C CA . GLY A 1 97 ? 0.974 -14.272 8.612 1.00 93.06 97 GLY A CA 1
ATOM 659 C C . GLY A 1 97 ? -0.115 -13.335 9.127 1.00 93.06 97 GLY A C 1
ATOM 660 O O . GLY A 1 97 ? -0.968 -12.837 8.392 1.00 93.06 97 GLY A O 1
ATOM 661 N N . SER A 1 98 ? -0.092 -13.113 10.438 1.00 92.94 98 SER A N 1
ATOM 662 C CA . SER A 1 98 ? -1.127 -12.367 11.156 1.00 92.94 98 SER A CA 1
ATOM 663 C C . SER A 1 98 ? -0.809 -10.880 11.341 1.00 92.94 98 SER A C 1
ATOM 665 O O . SER A 1 98 ? -1.672 -10.153 11.833 1.00 92.94 98 SER A O 1
ATOM 667 N N . SER A 1 99 ? 0.377 -10.409 10.935 1.00 96.00 99 SER A N 1
ATOM 668 C CA . SER A 1 99 ? 0.834 -9.020 11.084 1.00 96.00 99 SER A CA 1
ATOM 669 C C . SER A 1 99 ? 1.108 -8.344 9.738 1.00 96.00 99 SER A C 1
ATOM 671 O O . SER A 1 99 ? 1.390 -9.004 8.739 1.00 96.00 99 SER A O 1
ATOM 673 N N . VAL A 1 100 ? 1.054 -7.007 9.720 1.00 97.69 100 VAL A N 1
ATOM 674 C CA . VAL A 1 100 ? 1.394 -6.201 8.533 1.00 97.69 100 VAL A CA 1
ATOM 675 C C . VAL A 1 100 ? 2.815 -6.509 8.074 1.00 97.69 100 VAL A C 1
ATOM 677 O O . VAL A 1 100 ? 3.032 -6.775 6.901 1.00 97.69 100 VAL A O 1
ATOM 680 N N . GLU A 1 101 ? 3.770 -6.560 9.000 1.00 97.06 101 GLU A N 1
ATOM 681 C CA . GLU A 1 101 ? 5.157 -6.884 8.673 1.00 97.06 101 GLU A CA 1
ATOM 682 C C . GLU A 1 101 ? 5.300 -8.247 7.985 1.00 97.06 101 GLU A C 1
ATOM 684 O O . GLU A 1 101 ? 5.989 -8.338 6.970 1.00 97.06 101 GLU A O 1
ATOM 689 N N . ALA A 1 102 ? 4.623 -9.285 8.490 1.00 97.12 102 ALA A N 1
ATOM 690 C CA . ALA A 1 102 ? 4.672 -10.614 7.887 1.00 97.12 102 ALA A CA 1
ATOM 691 C C . ALA A 1 102 ? 4.121 -10.601 6.452 1.00 97.12 102 ALA A C 1
ATOM 693 O O . ALA A 1 102 ? 4.750 -11.147 5.547 1.00 97.12 102 ALA A O 1
ATOM 694 N N . VAL A 1 103 ? 3.003 -9.900 6.225 1.00 97.75 103 VAL A N 1
ATOM 695 C CA . VAL A 1 103 ? 2.411 -9.746 4.889 1.00 97.75 103 VAL A CA 1
ATOM 696 C C . VAL A 1 103 ? 3.355 -9.017 3.933 1.00 97.75 103 VAL A C 1
ATOM 698 O O . VAL A 1 103 ? 3.517 -9.452 2.793 1.00 97.75 103 VAL A O 1
ATOM 701 N N . LEU A 1 104 ? 3.970 -7.918 4.375 1.00 97.81 104 LEU A N 1
ATOM 702 C CA . LEU A 1 104 ? 4.797 -7.064 3.517 1.00 97.81 104 LEU A CA 1
ATOM 703 C C . LEU A 1 104 ? 6.173 -7.668 3.214 1.00 97.81 104 LEU A C 1
ATOM 705 O O . LEU A 1 104 ? 6.670 -7.511 2.101 1.00 97.81 104 LEU A O 1
ATOM 709 N N . ASN A 1 105 ? 6.767 -8.387 4.167 1.00 97.62 105 ASN A N 1
ATOM 710 C CA . ASN A 1 105 ? 8.075 -9.028 4.001 1.00 97.62 105 ASN A CA 1
ATOM 711 C C . ASN A 1 105 ? 7.978 -10.452 3.435 1.00 97.62 105 ASN A C 1
ATOM 713 O O . ASN A 1 105 ? 8.999 -11.103 3.205 1.00 97.62 105 ASN A O 1
ATOM 717 N N . ALA A 1 106 ? 6.765 -10.961 3.197 1.00 95.88 106 ALA A N 1
ATOM 718 C CA . ALA A 1 106 ? 6.582 -12.259 2.574 1.00 95.88 106 ALA A CA 1
ATOM 719 C C . ALA A 1 106 ? 7.280 -12.307 1.203 1.00 95.88 106 ALA A C 1
ATOM 721 O O . ALA A 1 106 ? 7.143 -11.418 0.356 1.00 95.88 106 ALA A O 1
ATOM 722 N N . ARG A 1 107 ? 8.037 -13.386 0.977 1.00 92.06 107 ARG A N 1
ATOM 723 C CA . ARG A 1 107 ? 8.892 -13.532 -0.204 1.00 92.06 107 ARG A CA 1
ATOM 724 C C . ARG A 1 107 ? 8.089 -13.367 -1.497 1.00 92.06 107 ARG A C 1
ATOM 726 O O . ARG A 1 107 ? 7.047 -13.999 -1.684 1.00 92.06 107 ARG A O 1
ATOM 733 N N . ALA A 1 108 ? 8.626 -12.547 -2.400 1.00 87.62 108 ALA A N 1
ATOM 734 C CA . ALA A 1 108 ? 8.084 -12.297 -3.736 1.00 87.62 108 ALA A CA 1
ATOM 735 C C . ALA A 1 108 ? 6.627 -11.787 -3.763 1.00 87.62 108 ALA A C 1
ATOM 737 O O . ALA A 1 108 ? 5.941 -11.962 -4.765 1.00 87.62 108 ALA A O 1
ATOM 738 N N . GLN A 1 109 ? 6.146 -11.166 -2.678 1.00 90.06 109 GLN A N 1
ATOM 739 C CA . GLN A 1 109 ? 4.790 -10.602 -2.624 1.00 90.06 109 GLN A CA 1
ATOM 740 C C . GLN A 1 109 ? 4.713 -9.130 -3.025 1.00 90.06 109 GLN A C 1
ATOM 742 O O . GLN A 1 109 ? 3.661 -8.696 -3.491 1.00 90.06 109 GLN A O 1
ATOM 747 N N . PHE A 1 110 ? 5.811 -8.400 -2.825 1.00 92.62 110 PHE A N 1
ATOM 748 C CA . PHE A 1 110 ? 5.983 -6.995 -3.176 1.00 92.62 110 PHE A CA 1
ATOM 749 C C . PHE A 1 110 ? 7.366 -6.832 -3.802 1.00 92.62 110 PHE A C 1
ATOM 751 O O . PHE A 1 110 ? 8.394 -7.119 -3.178 1.00 92.62 110 PHE A O 1
ATOM 758 N N . GLU A 1 111 ? 7.396 -6.433 -5.067 1.00 90.88 111 GLU A N 1
ATOM 759 C CA . GLU A 1 111 ? 8.626 -6.376 -5.860 1.00 90.88 111 GLU A CA 1
ATOM 760 C C . GLU A 1 111 ? 9.630 -5.341 -5.314 1.00 90.88 111 GLU A C 1
ATOM 762 O O . GLU A 1 111 ? 10.801 -5.697 -5.134 1.00 90.88 111 GLU A O 1
ATOM 767 N N . PRO A 1 112 ? 9.202 -4.122 -4.922 1.00 93.38 112 PRO A N 1
ATOM 768 C CA . PRO A 1 112 ? 10.086 -3.137 -4.314 1.00 93.38 112 PRO A CA 1
ATOM 769 C C . PRO A 1 112 ? 10.695 -3.622 -2.995 1.00 93.38 112 PRO A C 1
ATOM 771 O O . PRO A 1 112 ? 11.865 -3.354 -2.729 1.00 93.38 112 PRO A O 1
ATOM 774 N N . VAL A 1 113 ? 9.942 -4.375 -2.183 1.00 96.56 113 VAL A N 1
ATOM 775 C CA . VAL A 1 113 ? 10.447 -4.937 -0.918 1.00 96.56 113 VAL A CA 1
ATOM 776 C C . VAL A 1 113 ? 11.558 -5.950 -1.190 1.00 96.56 113 VAL A C 1
ATOM 778 O O . VAL A 1 113 ? 12.603 -5.906 -0.544 1.00 96.56 113 VAL A O 1
ATOM 781 N N . MET A 1 114 ? 11.380 -6.826 -2.185 1.00 94.62 114 MET A N 1
ATOM 782 C CA . MET A 1 114 ? 12.418 -7.778 -2.596 1.00 94.62 114 MET A CA 1
ATOM 783 C C . MET A 1 114 ? 13.674 -7.072 -3.111 1.00 94.62 114 MET A C 1
ATOM 785 O O . MET A 1 114 ? 14.780 -7.433 -2.708 1.00 94.62 114 MET A O 1
ATOM 789 N N . ARG A 1 115 ? 13.517 -6.040 -3.951 1.00 93.38 115 ARG A N 1
ATOM 790 C CA . ARG A 1 115 ? 14.642 -5.218 -4.432 1.00 93.38 115 ARG A CA 1
ATOM 791 C C . ARG A 1 115 ? 15.383 -4.507 -3.307 1.00 93.38 115 ARG A C 1
ATOM 793 O O . ARG A 1 115 ? 16.593 -4.337 -3.395 1.00 93.38 115 ARG A O 1
ATOM 800 N N . ALA A 1 116 ? 14.672 -4.142 -2.248 1.00 94.94 116 ALA A N 1
ATOM 801 C CA . ALA A 1 116 ? 15.238 -3.532 -1.055 1.00 94.94 116 ALA A CA 1
ATOM 802 C C . ALA A 1 116 ? 15.797 -4.561 -0.048 1.00 94.94 116 ALA A C 1
ATOM 804 O O . ALA A 1 116 ? 16.058 -4.220 1.099 1.00 94.94 116 ALA A O 1
ATOM 805 N N . GLY A 1 117 ? 15.990 -5.829 -0.429 1.00 95.06 117 GLY A N 1
ATOM 806 C CA . GLY A 1 117 ? 16.578 -6.847 0.453 1.00 95.06 117 GLY A CA 1
ATOM 807 C C . GLY A 1 117 ? 15.570 -7.591 1.335 1.00 95.06 117 GLY A C 1
ATOM 808 O O . GLY A 1 117 ? 15.953 -8.159 2.353 1.00 95.06 117 GLY A O 1
ATOM 809 N N . GLY A 1 118 ? 14.289 -7.601 0.959 1.00 95.75 118 GLY A N 1
ATOM 810 C CA . GLY A 1 118 ? 13.251 -8.425 1.591 1.00 95.75 118 GLY A CA 1
ATOM 811 C C . GLY A 1 118 ? 12.620 -7.827 2.850 1.00 95.75 118 GLY A C 1
ATOM 812 O O . GLY A 1 118 ? 11.890 -8.523 3.549 1.00 95.75 118 GLY A O 1
ATOM 813 N N . SER A 1 119 ? 12.881 -6.551 3.142 1.00 97.44 119 SER A N 1
ATOM 814 C CA . SER A 1 119 ? 12.290 -5.839 4.276 1.00 97.44 119 SER A CA 1
ATOM 815 C C . SER A 1 119 ? 11.721 -4.499 3.836 1.00 97.44 119 SER A C 1
ATOM 817 O O . SER A 1 119 ? 12.429 -3.684 3.242 1.00 97.44 119 SER A O 1
ATOM 819 N N . TRP A 1 120 ? 10.456 -4.232 4.171 1.00 97.94 120 TRP A N 1
ATOM 820 C CA . TRP A 1 120 ? 9.811 -2.941 3.909 1.00 97.94 120 TRP A CA 1
ATOM 821 C C . TRP A 1 120 ? 10.575 -1.772 4.549 1.00 97.94 120 TRP A C 1
ATOM 823 O O . TRP A 1 120 ? 10.530 -0.658 4.032 1.00 97.94 120 TRP A O 1
ATOM 833 N N . ARG A 1 121 ? 11.317 -2.019 5.641 1.00 98.06 121 ARG A N 1
ATOM 834 C CA . ARG A 1 121 ? 12.113 -0.995 6.344 1.00 98.06 121 ARG A CA 1
ATOM 835 C C . ARG A 1 121 ? 13.231 -0.419 5.479 1.00 98.06 121 ARG A C 1
ATOM 837 O O . ARG A 1 121 ? 13.659 0.706 5.715 1.00 98.06 121 ARG A O 1
ATOM 844 N N . ASN A 1 122 ? 13.662 -1.168 4.468 1.00 98.06 122 ASN A N 1
ATOM 845 C CA . ASN A 1 122 ? 14.696 -0.744 3.534 1.00 98.06 122 ASN A CA 1
ATOM 846 C C . ASN A 1 122 ? 14.130 0.099 2.377 1.00 98.06 122 ASN A C 1
ATOM 848 O O . ASN A 1 122 ? 14.898 0.628 1.575 1.00 98.06 122 ASN A O 1
ATOM 852 N N . LEU A 1 123 ? 12.802 0.241 2.271 1.00 97.75 123 LEU A N 1
ATOM 853 C CA . LEU A 1 123 ? 12.192 1.174 1.328 1.00 97.75 123 LEU A CA 1
ATOM 854 C C . LEU A 1 123 ? 12.402 2.622 1.795 1.00 97.75 123 LEU A C 1
ATOM 856 O O . LEU A 1 123 ? 12.328 2.887 3.002 1.00 97.75 123 LEU A O 1
ATOM 860 N N . PRO A 1 124 ? 12.587 3.577 0.864 1.00 97.56 124 PRO A N 1
ATOM 861 C CA . PRO A 1 124 ? 12.649 4.992 1.203 1.00 97.56 124 PRO A CA 1
ATOM 862 C C . PRO A 1 124 ? 11.427 5.438 2.024 1.00 97.56 124 PRO A C 1
ATOM 864 O O . PRO A 1 124 ? 10.313 4.970 1.766 1.00 97.56 124 PRO A O 1
ATOM 867 N N . PRO A 1 125 ? 11.604 6.338 3.006 1.00 97.06 125 PRO A N 1
ATOM 868 C CA . PRO A 1 125 ? 10.474 6.925 3.709 1.00 97.06 125 PRO A CA 1
ATOM 869 C C . PRO A 1 125 ? 9.620 7.761 2.750 1.00 97.06 125 PRO A C 1
ATOM 871 O O . PRO A 1 125 ? 10.132 8.397 1.828 1.00 97.06 125 PRO A O 1
ATOM 874 N N . VAL A 1 126 ? 8.312 7.781 2.996 1.00 97.81 126 VAL A N 1
ATOM 875 C CA . VAL A 1 126 ? 7.368 8.641 2.271 1.00 97.81 126 VAL A CA 1
ATOM 876 C C . VAL A 1 126 ? 7.257 10.013 2.937 1.00 97.81 126 VAL A C 1
ATOM 878 O O . VAL A 1 126 ? 7.496 10.156 4.139 1.00 97.81 126 VAL A O 1
ATOM 881 N N . SER A 1 127 ? 6.854 11.031 2.176 1.00 98.19 127 SER A N 1
ATOM 882 C CA . SER A 1 127 ? 6.575 12.359 2.729 1.00 98.19 127 SER A CA 1
ATOM 883 C C . SER A 1 127 ? 5.353 12.356 3.659 1.00 98.19 127 SER A C 1
ATOM 885 O O . SER A 1 127 ? 4.508 11.461 3.615 1.00 98.19 127 SER A O 1
ATOM 887 N N . GLU A 1 128 ? 5.214 13.403 4.475 1.00 97.75 128 GLU A N 1
ATOM 888 C CA . GLU A 1 128 ? 4.039 13.611 5.337 1.00 97.75 128 GLU A CA 1
ATOM 889 C C . GLU A 1 128 ? 2.722 13.580 4.550 1.00 97.75 128 GLU A C 1
ATOM 891 O O . GLU A 1 128 ? 1.767 12.916 4.951 1.00 97.75 128 GLU A O 1
ATOM 896 N N . ALA A 1 129 ? 2.683 14.245 3.392 1.00 97.81 129 ALA A N 1
ATOM 897 C CA . ALA A 1 129 ? 1.498 14.293 2.539 1.00 97.81 129 ALA A CA 1
ATOM 898 C C . ALA A 1 129 ? 1.142 12.910 1.969 1.00 97.81 129 ALA A C 1
ATOM 900 O O . ALA A 1 129 ? -0.026 12.518 1.951 1.00 97.81 129 ALA A O 1
ATOM 901 N N . GLN A 1 130 ? 2.152 12.148 1.544 1.00 98.12 130 GLN A N 1
ATOM 902 C CA . GLN A 1 130 ? 1.980 10.774 1.072 1.00 98.12 130 GLN A CA 1
ATOM 903 C C . GLN A 1 130 ? 1.449 9.873 2.194 1.00 98.12 130 GLN A C 1
ATOM 905 O O . GLN A 1 130 ? 0.462 9.155 2.012 1.00 98.12 130 GLN A O 1
ATOM 910 N N . ARG A 1 131 ? 2.037 9.969 3.389 1.00 98.19 131 ARG A N 1
ATOM 911 C CA . ARG A 1 131 ? 1.579 9.208 4.552 1.00 98.19 131 ARG A CA 1
ATOM 912 C C . ARG A 1 131 ? 0.148 9.559 4.950 1.00 98.19 131 ARG A C 1
ATOM 914 O O . ARG A 1 131 ? -0.645 8.655 5.203 1.00 98.19 131 ARG A O 1
ATOM 921 N N . ALA A 1 132 ? -0.202 10.845 4.973 1.00 98.06 132 ALA A N 1
ATOM 922 C CA . ALA A 1 132 ? -1.560 11.300 5.260 1.00 98.06 132 ALA A CA 1
ATOM 923 C C . ALA A 1 132 ? -2.569 10.721 4.259 1.00 98.06 132 ALA A C 1
ATOM 925 O O . ALA A 1 132 ? -3.594 10.183 4.670 1.00 98.06 132 ALA A O 1
ATOM 926 N N . ARG A 1 133 ? -2.236 10.738 2.962 1.00 98.06 133 ARG A N 1
ATOM 927 C CA . ARG A 1 133 ? -3.083 10.174 1.904 1.00 98.06 133 ARG A CA 1
ATOM 928 C C . ARG A 1 133 ? -3.379 8.686 2.125 1.00 98.06 133 ARG A C 1
ATOM 930 O O . ARG A 1 133 ? -4.543 8.292 2.106 1.00 98.06 133 ARG A O 1
ATOM 937 N N . VAL A 1 134 ? -2.362 7.865 2.396 1.00 98.25 134 VAL A N 1
ATOM 938 C CA . VAL A 1 134 ? -2.567 6.428 2.677 1.00 98.25 134 VAL A CA 1
ATOM 939 C C . VAL A 1 134 ? -3.316 6.212 3.994 1.00 98.25 134 VAL A C 1
ATOM 941 O O . VAL A 1 134 ? -4.201 5.362 4.064 1.00 98.25 134 VAL A O 1
ATOM 944 N N . ASN A 1 135 ? -3.038 7.012 5.025 1.00 98.31 135 ASN A N 1
ATOM 945 C CA . ASN A 1 135 ? -3.767 6.935 6.290 1.00 98.31 135 ASN A CA 1
ATOM 946 C C . ASN A 1 135 ? -5.263 7.213 6.130 1.00 98.31 135 ASN A C 1
ATOM 948 O O . ASN A 1 135 ? -6.067 6.529 6.764 1.00 98.31 135 ASN A O 1
ATOM 952 N N . THR A 1 136 ? -5.638 8.169 5.280 1.00 98.31 136 THR A N 1
ATOM 953 C CA . THR A 1 136 ? -7.041 8.433 4.948 1.00 98.31 136 THR A CA 1
ATOM 954 C C . THR A 1 136 ? -7.690 7.221 4.288 1.00 98.31 136 THR A C 1
ATOM 956 O O . THR A 1 136 ? -8.775 6.828 4.709 1.00 98.31 136 THR A O 1
ATOM 959 N N . ILE A 1 137 ? -7.020 6.585 3.320 1.00 97.94 137 ILE A N 1
ATOM 960 C CA . ILE A 1 137 ? -7.511 5.354 2.674 1.00 97.94 137 ILE A CA 1
ATOM 961 C C . ILE A 1 137 ? -7.740 4.253 3.718 1.00 97.94 137 ILE A C 1
ATOM 963 O O . ILE A 1 137 ? -8.822 3.674 3.764 1.00 97.94 137 ILE A O 1
ATOM 967 N N . ILE A 1 138 ? -6.756 4.004 4.590 1.00 98.12 138 ILE A N 1
ATOM 968 C CA . ILE A 1 138 ? -6.852 2.993 5.656 1.00 98.12 138 ILE A CA 1
ATOM 969 C C . ILE A 1 138 ? -8.044 3.282 6.577 1.00 98.12 138 ILE A C 1
ATOM 971 O O . ILE A 1 138 ? -8.820 2.377 6.875 1.00 98.12 138 ILE A O 1
ATOM 975 N N . ASN A 1 139 ? -8.207 4.532 7.019 1.00 97.81 139 ASN A N 1
ATOM 976 C CA . ASN A 1 139 ? -9.293 4.907 7.925 1.00 97.81 139 ASN A CA 1
ATOM 977 C C . ASN A 1 139 ? -10.660 4.708 7.263 1.00 97.81 139 ASN A C 1
ATOM 979 O O . ASN A 1 139 ? -11.524 4.053 7.839 1.00 97.81 139 ASN A O 1
ATOM 983 N N . LEU A 1 140 ? -10.834 5.194 6.030 1.00 97.50 140 LEU A N 1
ATOM 984 C CA . LEU A 1 140 ? -12.087 5.024 5.294 1.00 97.50 140 LEU A CA 1
ATOM 985 C C . LEU A 1 140 ? -12.399 3.545 5.029 1.00 97.50 140 LEU A C 1
ATOM 987 O O . LEU A 1 140 ? -13.563 3.157 5.102 1.00 97.50 140 LEU A O 1
ATOM 991 N N . ALA A 1 141 ? -11.388 2.719 4.753 1.00 95.69 141 ALA A N 1
ATOM 992 C CA . ALA A 1 141 ? -11.563 1.283 4.552 1.00 95.69 141 ALA A CA 1
ATOM 993 C C . ALA A 1 141 ? -11.998 0.569 5.842 1.00 95.69 141 ALA A C 1
ATOM 995 O O . ALA A 1 141 ? -12.936 -0.225 5.816 1.00 95.69 141 ALA A O 1
ATOM 996 N N . ILE A 1 142 ? -11.363 0.874 6.980 1.00 95.56 142 ILE A N 1
ATOM 997 C CA . ILE A 1 142 ? -11.727 0.305 8.290 1.00 95.56 142 ILE A CA 1
ATOM 998 C C . ILE A 1 142 ? -13.129 0.761 8.726 1.00 95.56 142 ILE A C 1
ATOM 1000 O O . ILE A 1 142 ? -13.876 -0.029 9.297 1.00 95.56 142 ILE A O 1
ATOM 1004 N N . GLU A 1 143 ? -13.497 2.012 8.440 1.00 95.00 143 GLU A N 1
ATOM 1005 C CA . GLU A 1 143 ? -14.829 2.571 8.716 1.00 95.00 143 GLU A CA 1
ATOM 1006 C C . GLU A 1 143 ? -15.919 2.053 7.756 1.00 95.00 143 GLU A C 1
ATOM 1008 O O . GLU A 1 143 ? -17.092 2.372 7.941 1.00 95.00 143 GLU A O 1
ATOM 1013 N N . GLY A 1 144 ? -15.562 1.292 6.713 1.00 92.62 144 GLY A N 1
ATOM 1014 C CA . GLY A 1 144 ? -16.504 0.821 5.688 1.00 92.62 144 GLY A CA 1
ATOM 1015 C C . GLY A 1 144 ? -17.022 1.924 4.755 1.00 92.62 144 GLY A C 1
ATOM 1016 O O . GLY A 1 144 ? -18.047 1.754 4.099 1.00 92.62 144 GLY A O 1
ATOM 1017 N N . ARG A 1 145 ? -16.333 3.069 4.699 1.00 96.31 145 ARG A N 1
ATOM 1018 C CA . ARG A 1 145 ? -16.692 4.245 3.883 1.00 96.31 145 ARG A CA 1
ATOM 1019 C C . ARG A 1 145 ? -15.990 4.281 2.533 1.00 96.31 145 ARG A C 1
ATOM 1021 O O . ARG A 1 145 ? -16.441 4.978 1.629 1.00 96.31 145 ARG A O 1
ATOM 1028 N N . LEU A 1 146 ? -14.894 3.543 2.405 1.00 94.19 146 LEU A N 1
ATOM 1029 C CA . LEU A 1 146 ? -14.315 3.164 1.127 1.00 94.19 146 LEU A CA 1
ATOM 1030 C C . LEU A 1 146 ? -14.691 1.689 0.895 1.00 94.19 146 LEU A C 1
ATOM 1032 O O . LEU A 1 146 ? -14.465 0.872 1.792 1.00 94.19 146 LEU A O 1
ATOM 1036 N N . PRO A 1 147 ? -15.328 1.328 -0.231 1.00 90.38 147 PRO A N 1
ATOM 1037 C CA . PRO A 1 147 ? -15.578 -0.070 -0.569 1.00 90.38 147 PRO A CA 1
ATOM 1038 C C . PRO A 1 147 ? -14.322 -0.738 -1.152 1.00 90.38 147 PRO A C 1
ATOM 1040 O O . PRO A 1 147 ? -13.526 -0.088 -1.832 1.00 90.38 147 PRO A O 1
ATOM 1043 N N . ASP A 1 148 ? -14.172 -2.050 -0.938 1.00 90.00 148 ASP A N 1
ATOM 1044 C CA . ASP A 1 148 ? -13.120 -2.844 -1.588 1.00 90.00 148 ASP A CA 1
ATOM 1045 C C . ASP A 1 148 ? -13.427 -3.038 -3.081 1.00 90.00 148 ASP A C 1
ATOM 1047 O O . ASP A 1 148 ? -14.115 -3.977 -3.486 1.00 90.00 148 ASP A O 1
ATOM 1051 N N . LEU A 1 149 ? -12.876 -2.156 -3.915 1.00 82.12 149 LEU A N 1
ATOM 1052 C CA . LEU A 1 149 ? -13.007 -2.226 -5.375 1.00 82.12 149 LEU A CA 1
ATOM 1053 C C . LEU A 1 149 ? -12.251 -3.413 -5.995 1.00 82.12 149 LEU A C 1
ATOM 1055 O O . LEU A 1 149 ? -12.419 -3.690 -7.181 1.00 82.12 149 LEU A O 1
ATOM 1059 N N . THR A 1 150 ? -11.427 -4.119 -5.218 1.00 85.19 150 THR A N 1
ATOM 1060 C CA . THR A 1 150 ? -10.702 -5.309 -5.677 1.00 85.19 150 THR A CA 1
ATOM 1061 C C . THR A 1 150 ? -11.516 -6.594 -5.551 1.00 85.19 150 THR A C 1
ATOM 1063 O O . THR A 1 150 ? -11.084 -7.634 -6.050 1.00 85.19 150 THR A O 1
ATOM 1066 N N . ASN A 1 151 ? -12.685 -6.537 -4.900 1.00 85.38 151 ASN A N 1
ATOM 1067 C CA . ASN A 1 151 ? -13.551 -7.689 -4.650 1.00 85.38 151 ASN A CA 1
ATOM 1068 C C . ASN A 1 151 ? -12.815 -8.842 -3.931 1.00 85.38 151 ASN A C 1
ATOM 1070 O O . ASN A 1 151 ? -12.862 -9.999 -4.361 1.00 85.38 151 ASN A O 1
ATOM 1074 N N . GLY A 1 152 ? -12.082 -8.524 -2.856 1.00 86.38 152 GLY A N 1
ATOM 1075 C CA . GLY A 1 152 ? -11.359 -9.520 -2.062 1.00 86.38 152 GLY A CA 1
ATOM 1076 C C . GLY A 1 152 ? -10.049 -10.004 -2.691 1.00 86.38 152 GLY A C 1
ATOM 1077 O O . GLY A 1 152 ? -9.556 -11.080 -2.328 1.00 86.38 152 GLY A O 1
ATOM 1078 N N . ALA A 1 153 ? -9.476 -9.265 -3.649 1.00 88.12 153 ALA A N 1
ATOM 1079 C CA . ALA A 1 153 ? -8.250 -9.696 -4.308 1.00 88.12 153 ALA A CA 1
ATOM 1080 C C . ALA A 1 153 ? -7.097 -9.825 -3.303 1.00 88.12 153 ALA A C 1
ATOM 1082 O O . ALA A 1 153 ? -6.876 -8.971 -2.441 1.00 88.12 153 ALA A O 1
ATOM 1083 N N . ARG A 1 154 ? -6.332 -10.911 -3.445 1.00 91.12 154 ARG A N 1
ATOM 1084 C CA . ARG A 1 154 ? -5.100 -11.179 -2.678 1.00 91.12 154 ARG A CA 1
ATOM 1085 C C . ARG A 1 154 ? -3.847 -11.046 -3.541 1.00 91.12 154 ARG A C 1
ATOM 1087 O O . ARG A 1 154 ? -2.730 -11.188 -3.047 1.00 91.12 154 ARG A O 1
ATOM 1094 N N . PHE A 1 155 ? -4.028 -10.781 -4.826 1.00 85.88 155 PHE A N 1
ATOM 1095 C CA . PHE A 1 155 ? -2.976 -10.605 -5.813 1.00 85.88 155 PHE A CA 1
ATOM 1096 C C . PHE A 1 155 ? -3.319 -9.380 -6.647 1.00 85.88 155 PHE A C 1
ATOM 1098 O O . PHE A 1 155 ? -4.490 -9.139 -6.937 1.00 85.88 155 PHE A O 1
ATOM 1105 N N . PHE A 1 156 ? -2.303 -8.609 -7.015 1.00 84.81 156 PHE A N 1
ATOM 1106 C CA . PHE A 1 156 ? -2.462 -7.452 -7.881 1.00 84.81 156 PHE A CA 1
ATOM 1107 C C . PHE A 1 156 ? -1.345 -7.412 -8.918 1.00 84.81 156 PHE A C 1
ATOM 1109 O O . PHE A 1 156 ? -0.284 -8.016 -8.741 1.00 84.81 156 PHE A O 1
ATOM 1116 N N . GLN A 1 157 ? -1.638 -6.783 -10.047 1.00 77.94 157 GLN A N 1
ATOM 1117 C CA . GLN A 1 157 ? -0.720 -6.671 -11.163 1.00 77.94 157 GLN A CA 1
ATOM 1118 C C . GLN A 1 157 ? -0.838 -5.277 -11.741 1.00 77.94 157 GLN A C 1
ATOM 1120 O O . GLN A 1 157 ? -1.937 -4.822 -12.047 1.00 77.94 157 GLN A O 1
ATOM 1125 N N . ASN A 1 158 ? 0.312 -4.647 -11.970 1.00 74.12 158 ASN A N 1
ATOM 1126 C CA . ASN A 1 158 ? 0.369 -3.524 -12.883 1.00 74.12 158 ASN A CA 1
ATOM 1127 C C . ASN A 1 158 ? 0.259 -4.052 -14.319 1.00 74.12 158 ASN A C 1
ATOM 1129 O O . ASN A 1 158 ? 1.259 -4.493 -14.898 1.00 74.12 158 ASN A O 1
ATOM 1133 N N . ALA A 1 159 ? -0.954 -4.073 -14.876 1.00 74.12 159 ALA A N 1
ATOM 1134 C CA . ALA A 1 159 ? -1.198 -4.730 -16.163 1.00 74.12 159 ALA A CA 1
ATOM 1135 C C . ALA A 1 159 ? -0.412 -4.078 -17.303 1.00 74.12 159 ALA A C 1
ATOM 1137 O O . ALA A 1 159 ? 0.013 -4.775 -18.217 1.00 74.12 159 ALA A O 1
ATOM 1138 N N . ARG A 1 160 ? -0.137 -2.766 -17.236 1.00 73.38 160 ARG A N 1
ATOM 1139 C CA . ARG A 1 160 ? 0.679 -2.078 -18.251 1.00 73.38 160 ARG A CA 1
ATOM 1140 C C . ARG A 1 160 ? 2.126 -2.562 -18.236 1.00 73.38 160 ARG A C 1
ATOM 1142 O O . ARG A 1 160 ? 2.684 -2.853 -19.290 1.00 73.38 160 ARG A O 1
ATOM 1149 N N . ILE A 1 161 ? 2.728 -2.664 -17.050 1.00 75.44 161 ILE A N 1
ATOM 1150 C CA . ILE A 1 161 ? 4.104 -3.156 -16.904 1.00 75.44 161 ILE A CA 1
ATOM 1151 C C . ILE A 1 161 ? 4.188 -4.628 -17.310 1.00 75.44 161 ILE A C 1
ATOM 1153 O O . ILE A 1 161 ? 5.140 -5.010 -17.992 1.00 75.44 161 ILE A O 1
ATOM 1157 N N . VAL A 1 162 ? 3.216 -5.457 -16.916 1.00 78.88 162 VAL A N 1
ATOM 1158 C CA . VAL A 1 162 ? 3.229 -6.876 -17.295 1.00 78.88 162 VAL A CA 1
ATOM 1159 C C . VAL A 1 162 ? 2.989 -7.066 -18.786 1.00 78.88 162 VAL A C 1
ATOM 1161 O O . VAL A 1 162 ? 3.762 -7.797 -19.392 1.00 78.88 162 VAL A O 1
ATOM 1164 N N . ALA A 1 163 ? 2.053 -6.339 -19.399 1.00 80.94 163 ALA A N 1
ATOM 1165 C CA . ALA A 1 163 ? 1.851 -6.369 -20.848 1.00 80.94 163 ALA A CA 1
ATOM 1166 C C . ALA A 1 163 ? 3.118 -5.968 -21.615 1.00 80.94 163 ALA A C 1
ATOM 1168 O O . ALA A 1 163 ? 3.490 -6.627 -22.583 1.00 80.94 163 ALA A O 1
ATOM 1169 N N . ALA A 1 164 ? 3.833 -4.933 -21.158 1.00 82.50 164 ALA A N 1
ATOM 1170 C CA . ALA A 1 164 ? 5.099 -4.527 -21.768 1.00 82.50 164 ALA A CA 1
ATOM 1171 C C . ALA A 1 164 ? 6.192 -5.604 -21.630 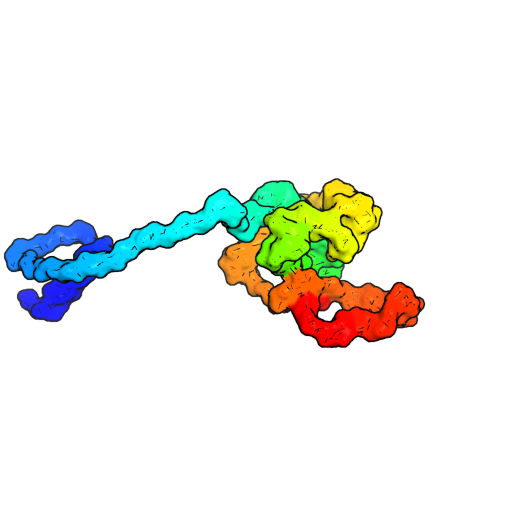1.00 82.50 164 ALA A C 1
ATOM 1173 O O . ALA A 1 164 ? 6.933 -5.863 -22.577 1.00 82.50 164 ALA A O 1
ATOM 1174 N N . ARG A 1 165 ? 6.291 -6.259 -20.465 1.00 84.38 165 ARG A N 1
ATOM 1175 C CA . ARG A 1 165 ? 7.244 -7.361 -20.235 1.00 84.38 165 ARG A CA 1
ATOM 1176 C C . ARG A 1 165 ? 6.891 -8.608 -21.035 1.00 84.38 165 ARG A C 1
ATOM 1178 O O . ARG A 1 165 ? 7.795 -9.299 -21.493 1.00 84.38 165 ARG A O 1
ATOM 1185 N N . GLU A 1 166 ? 5.604 -8.892 -21.190 1.00 86.06 166 GLU A N 1
ATOM 1186 C CA . GLU A 1 166 ? 5.099 -10.015 -21.972 1.00 86.06 166 GLU A CA 1
ATOM 1187 C C . GLU A 1 166 ? 5.395 -9.804 -23.457 1.00 86.06 166 GLU A C 1
ATOM 1189 O O . GLU A 1 166 ? 5.980 -10.679 -24.090 1.00 86.06 166 GLU A O 1
ATOM 1194 N N . ALA A 1 167 ? 5.127 -8.601 -23.978 1.00 86.62 167 ALA A N 1
ATOM 1195 C CA . ALA A 1 167 ? 5.504 -8.212 -25.336 1.00 86.62 167 ALA A CA 1
ATOM 1196 C C . ALA A 1 167 ? 7.025 -8.291 -25.577 1.00 86.62 167 ALA A C 1
ATOM 1198 O O . ALA A 1 167 ? 7.460 -8.583 -26.688 1.00 86.62 167 ALA A O 1
ATOM 1199 N N . ALA A 1 168 ? 7.835 -8.065 -24.538 1.00 89.94 168 ALA A N 1
ATOM 1200 C CA . ALA A 1 168 ? 9.291 -8.197 -24.582 1.00 89.94 168 ALA A CA 1
ATOM 1201 C C . ALA A 1 168 ? 9.808 -9.635 -24.346 1.00 89.94 168 ALA A C 1
ATOM 1203 O O . ALA A 1 168 ? 11.020 -9.844 -24.345 1.00 89.94 168 ALA A O 1
ATOM 1204 N N . GLY A 1 169 ? 8.933 -10.619 -24.099 1.00 87.06 169 GLY A N 1
ATOM 1205 C CA . GLY A 1 169 ? 9.319 -12.009 -23.816 1.00 87.06 169 GLY A CA 1
ATOM 1206 C C . GLY A 1 169 ? 10.006 -12.228 -22.460 1.00 87.06 169 GLY A C 1
ATOM 1207 O O . GLY A 1 169 ? 10.594 -13.282 -22.230 1.00 87.06 169 GLY A O 1
ATOM 1208 N N . ALA A 1 170 ? 9.947 -11.249 -21.551 1.00 86.38 170 ALA A N 1
ATOM 1209 C CA . ALA A 1 170 ? 10.569 -11.322 -20.224 1.00 86.38 170 ALA A CA 1
ATOM 1210 C C . ALA A 1 170 ? 9.711 -12.075 -19.188 1.00 86.38 170 ALA A C 1
ATOM 1212 O O . ALA A 1 170 ? 10.175 -12.365 -18.085 1.00 86.38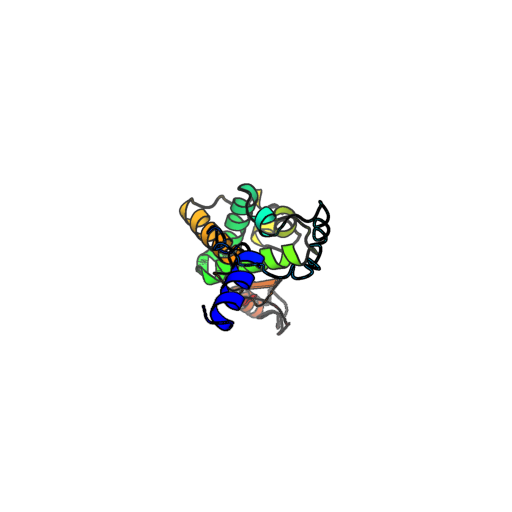 170 ALA A O 1
ATOM 1213 N N . VAL A 1 171 ? 8.453 -12.363 -19.523 1.00 83.25 171 VAL A N 1
ATOM 1214 C CA . VAL A 1 171 ? 7.514 -13.164 -18.727 1.00 83.25 171 VAL A CA 1
ATOM 1215 C C . VAL A 1 171 ? 6.765 -14.141 -19.634 1.00 83.25 171 VAL A C 1
ATOM 1217 O O . VAL A 1 171 ? 6.784 -13.998 -20.855 1.00 83.25 171 VAL A O 1
ATOM 1220 N N . SER A 1 172 ? 6.107 -15.138 -19.040 1.00 83.38 172 SER A N 1
ATOM 1221 C CA . SER A 1 172 ? 5.322 -16.126 -19.783 1.00 83.38 172 SER A CA 1
ATOM 1222 C C . SER A 1 172 ? 4.181 -15.478 -20.585 1.00 83.38 172 SER A C 1
ATOM 1224 O O . SER A 1 172 ? 3.521 -14.576 -20.061 1.00 83.38 172 SER A O 1
ATOM 1226 N N . PRO A 1 173 ? 3.898 -15.960 -21.812 1.00 81.88 173 PRO A N 1
ATOM 1227 C CA . PRO A 1 173 ? 2.712 -15.555 -22.562 1.00 81.88 173 PRO A CA 1
ATOM 1228 C C . PRO A 1 173 ? 1.422 -15.805 -21.768 1.00 81.88 173 PRO A C 1
ATOM 1230 O O . PRO A 1 173 ? 1.292 -16.826 -21.090 1.00 81.88 173 PRO A O 1
ATOM 1233 N N . GLY A 1 174 ? 0.474 -14.877 -21.858 1.00 80.69 174 GLY A N 1
ATOM 1234 C CA . GLY A 1 174 ? -0.798 -14.876 -21.142 1.00 80.69 174 GLY A CA 1
ATOM 1235 C C . GLY A 1 174 ? -0.731 -14.358 -19.704 1.00 80.69 174 GLY A C 1
ATOM 1236 O O . GLY A 1 174 ? -1.735 -14.432 -19.006 1.00 80.69 174 GLY A O 1
ATOM 1237 N N . LEU A 1 175 ? 0.407 -13.849 -19.215 1.00 80.25 175 LEU A N 1
ATOM 1238 C CA . LEU A 1 175 ? 0.516 -13.422 -17.814 1.00 80.25 175 LEU A CA 1
ATOM 1239 C C . LEU A 1 175 ? -0.213 -12.099 -17.527 1.00 80.25 175 LEU A C 1
ATOM 1241 O O . LEU A 1 175 ? -0.593 -11.843 -16.378 1.00 80.25 175 LEU A O 1
ATOM 1245 N N . THR A 1 176 ? -0.433 -11.261 -18.541 1.00 80.00 176 THR A N 1
ATOM 1246 C CA . THR A 1 176 ? -1.253 -10.050 -18.414 1.00 80.00 176 THR A CA 1
ATOM 1247 C C . THR A 1 176 ? -2.667 -10.404 -17.949 1.00 80.00 176 THR A C 1
ATOM 1249 O O . THR A 1 176 ? -3.283 -11.347 -18.441 1.00 80.00 176 THR A O 1
ATOM 1252 N N . ASN A 1 177 ? -3.191 -9.658 -16.975 1.00 77.38 177 ASN A N 1
ATOM 1253 C CA . ASN A 1 177 ? -4.462 -9.943 -16.303 1.00 77.38 177 ASN A CA 1
ATOM 1254 C C . ASN A 1 177 ? -4.526 -11.368 -15.723 1.00 77.38 177 ASN A C 1
ATOM 1256 O O . ASN A 1 177 ? -5.586 -11.994 -15.693 1.00 77.38 177 ASN A O 1
ATOM 1260 N N . PHE A 1 178 ? -3.380 -11.876 -15.256 1.00 76.44 178 PHE A N 1
ATOM 1261 C CA . PHE A 1 178 ? -3.254 -13.161 -14.565 1.00 76.44 178 PHE A CA 1
ATOM 1262 C C . PHE A 1 178 ? -3.728 -14.367 -15.380 1.00 76.44 178 PHE A C 1
ATOM 1264 O O . PHE A 1 178 ? -4.230 -15.333 -14.807 1.00 76.44 178 PHE A O 1
ATOM 1271 N N . GLY A 1 179 ? -3.633 -14.318 -16.710 1.00 70.56 179 GLY A N 1
ATOM 1272 C CA . GLY A 1 179 ? -4.124 -15.404 -17.565 1.00 70.56 179 GLY A CA 1
ATOM 1273 C C . GLY A 1 179 ? -5.620 -15.670 -17.417 1.00 70.56 179 GLY A C 1
ATOM 1274 O O . GLY A 1 179 ? -6.058 -16.800 -17.614 1.00 70.56 179 GLY A O 1
ATOM 1275 N N . GLY A 1 180 ? -6.398 -14.653 -17.027 1.00 67.06 180 GLY A N 1
ATOM 1276 C CA . GLY A 1 180 ? -7.834 -14.783 -16.773 1.00 67.06 180 GLY A CA 1
ATOM 1277 C C . GLY A 1 180 ? -8.184 -15.424 -15.426 1.00 67.06 180 GLY A C 1
ATOM 1278 O O . GLY A 1 180 ? -9.335 -15.807 -15.221 1.00 67.06 180 GLY A O 1
ATOM 1279 N N . ALA A 1 181 ? -7.224 -15.557 -14.504 1.00 62.56 181 ALA A N 1
ATOM 1280 C CA . ALA A 1 181 ? -7.473 -16.143 -13.192 1.00 62.56 181 ALA A CA 1
ATOM 1281 C C . ALA A 1 181 ? -8.448 -15.296 -12.341 1.00 62.56 181 ALA A C 1
ATOM 1283 O O . ALA A 1 181 ? -8.343 -14.065 -12.306 1.00 62.56 181 ALA A O 1
ATOM 1284 N N . PRO A 1 182 ? -9.367 -15.938 -11.595 1.00 57.91 182 PRO A N 1
ATOM 1285 C CA . PRO A 1 182 ? -10.286 -15.236 -10.709 1.00 57.91 182 PRO A CA 1
ATOM 1286 C C . PRO A 1 182 ? -9.572 -14.678 -9.465 1.00 57.91 182 PRO A C 1
ATOM 1288 O O . PRO A 1 182 ? -8.674 -15.304 -8.904 1.00 57.91 182 PRO A O 1
ATOM 1291 N N . SER A 1 183 ? -10.031 -13.504 -9.017 1.00 58.81 183 SER A N 1
ATOM 1292 C CA . SER A 1 183 ? -9.595 -12.779 -7.806 1.00 58.81 183 SER A CA 1
ATOM 1293 C C . SER A 1 183 ? -8.219 -12.111 -7.860 1.00 58.81 183 SER A C 1
ATOM 1295 O O . SER A 1 183 ? -7.419 -12.231 -6.924 1.00 58.81 183 SER A O 1
ATOM 1297 N N . SER A 1 184 ? -7.987 -11.323 -8.908 1.00 67.06 184 SER A N 1
ATOM 1298 C CA . SER A 1 184 ? -6.810 -10.468 -8.982 1.00 67.06 184 SER A CA 1
ATOM 1299 C C . SER A 1 184 ? -7.163 -9.018 -9.314 1.00 67.06 184 SER A C 1
ATOM 1301 O O . SER A 1 184 ? -7.963 -8.761 -10.210 1.00 67.06 184 SER A O 1
ATOM 1303 N N . ALA A 1 185 ? -6.574 -8.070 -8.586 1.00 71.69 185 ALA A N 1
ATOM 1304 C CA . ALA A 1 185 ? -6.746 -6.647 -8.846 1.00 71.69 185 ALA A CA 1
ATOM 1305 C C . ALA A 1 185 ? -5.817 -6.200 -9.981 1.00 71.69 185 ALA A C 1
ATOM 1307 O O . ALA A 1 185 ? -4.635 -6.549 -10.004 1.00 71.69 185 ALA A O 1
ATOM 1308 N N . VAL A 1 186 ? -6.332 -5.394 -10.904 1.00 66.38 186 VAL A N 1
ATOM 1309 C CA . VAL A 1 186 ? -5.513 -4.731 -11.922 1.00 66.38 186 VAL A CA 1
ATOM 1310 C C . VAL A 1 186 ? -5.313 -3.284 -11.493 1.00 66.38 186 VAL A C 1
ATOM 1312 O O . VAL A 1 186 ? -6.296 -2.569 -11.291 1.00 66.38 186 VAL A O 1
ATOM 1315 N N . ILE A 1 187 ? -4.051 -2.886 -11.321 1.00 63.00 187 ILE A N 1
ATOM 1316 C CA . ILE A 1 187 ? -3.648 -1.522 -10.946 1.00 63.00 187 ILE A CA 1
ATOM 1317 C C . ILE A 1 187 ? -2.869 -0.826 -12.056 1.00 63.00 187 ILE A C 1
ATOM 1319 O O . ILE A 1 187 ? -2.297 -1.516 -12.935 1.00 63.00 187 ILE A O 1
#

Sequence (187 aa):
MDAAALAGLCALLARGMSAQPLPAGVNCPAAMATSPSISAAAAPPSGSTSLAARLGGPEARDAIARVAFAEAANQGDSGLAAVVYTIMNRLQDGRWGSSVEAVLNARAQFEPVMRAGGSWRNLPPVSEAQRARVNTIINLAIEGRLPDLTNGARFFQNARIVAAREAAGAVSPGLTNFGGAPSSAVI

Radius of gyration: 26.12 Å; chains: 1; bounding box: 74×32×66 Å

Foldseek 3Di:
DDPVVLVVVLVCVVVVNDDDDDDPPRDDPPPPPPPVPVPVPPPDPPPQDDLCRLCVDPVNLQLLLLQLCVQCVPPPLVSSLQSVLLLSLCCVVQPQHNHSFSQSLRPPQGPVCVVLVSGSVSGDGDDPVSSVSSVVSSVCVVVVNDDNPLVSANAEDQLVVVVVCLVVVVDDPCPRVHVPDPRYHHD

pLDDT: mean 82.3, std 16.42, range [41.47, 98.56]